Protein AF-A0A966JBI9-F1 (afdb_monomer_lite)

Foldseek 3Di:
DDDDDDDDDFDDPQPCPPCPPVNLVVCVVVVQWDQDPVGIGGNDPVSVVVVLVPDDPVCNLVSLLRQLVVLLPDPPRDLVSLLSSLLSCLVSPHPCNLVSLVVSVVVPPDQCLLVQQLVVQCVSNDPPDDPVSSVSNSPSCDPVNSLVPHDPVVVVVVVVVVVVVVVVVVVVVVVVPPPPPPPDPDDDDDDDDDDDDDDDDDDDDDDDDDDDDDDDDDD

Secondary structure (DSSP, 8-state):
-----PPP----STT-TT--HHHHHHHHHTTSEEEETTEEEES-HHHHHHHHHHS-HHHHHHHHHHHHHHHHHSTT--HHHHHHHHHHHHHTT-TTHHHHHHHHHHH---TTGGG-HHHHHHHHHGGG--HHHHHHHHHHS-HHHHHHHH-HHHHHHHHHHHHHHHHHHHHHHHHHTS---------PPP----------------PPP----------

Sequence (219 aa):
MAEGALPEPVLMASVLPHAGAAVLDELVSRGLVVHGPAGVEIAHDELADAALAIVPPDQRSEVIRAVGAALLARPGGTAVSLTLAGRLLAEVDDPRAADAFDRWLVMGNAPPRWRDPMRSAGEFLGAGATPRMLTRLARSVSVAKRVARGYPRARTFSAAFVALLLMLGLLLGRTALQPKAVPSPFRSVSCSSTAAVCPRLGRRTRSPCRSRPSAVRGG

Radius of gyration: 35.52 Å; chains: 1; bounding box: 94×56×90 Å

Structure (mmCIF, N/CA/C/O backbone):
data_AF-A0A966JBI9-F1
#
_entry.id   AF-A0A966JBI9-F1
#
loop_
_atom_site.group_PDB
_atom_site.id
_atom_site.type_symbol
_atom_site.label_atom_id
_atom_site.label_alt_id
_atom_site.label_comp_id
_atom_site.label_asym_id
_atom_site.label_entity_id
_atom_site.label_seq_id
_atom_site.pdbx_PDB_ins_code
_atom_site.Cartn_x
_atom_site.Cartn_y
_atom_site.Cartn_z
_atom_site.occupancy
_atom_site.B_iso_or_equiv
_atom_site.auth_seq_id
_atom_site.auth_comp_id
_atom_site.auth_asym_id
_atom_site.auth_atom_id
_atom_site.pdbx_PDB_model_num
ATOM 1 N N . MET A 1 1 ? -23.243 14.139 -15.162 1.00 36.78 1 MET A N 1
ATOM 2 C CA . MET A 1 1 ? -22.957 14.476 -13.754 1.00 36.78 1 MET A CA 1
ATOM 3 C C . MET A 1 1 ? -22.360 13.228 -13.141 1.00 36.78 1 MET A C 1
ATOM 5 O O . MET A 1 1 ? -23.021 12.203 -13.172 1.00 36.78 1 MET A O 1
ATOM 9 N N . ALA A 1 2 ? -21.078 13.262 -12.782 1.00 37.69 2 ALA A N 1
ATOM 10 C CA . ALA A 1 2 ? -20.375 12.107 -12.233 1.00 37.69 2 ALA A CA 1
ATOM 11 C C . ALA A 1 2 ? -20.436 12.201 -10.706 1.00 37.69 2 ALA A C 1
ATOM 13 O O . ALA A 1 2 ? -19.776 13.061 -10.125 1.00 37.69 2 ALA A O 1
ATOM 14 N N . GLU A 1 3 ? -21.263 11.365 -10.081 1.00 35.56 3 GLU A N 1
ATOM 15 C CA . GLU A 1 3 ? -21.206 11.116 -8.641 1.00 35.56 3 GLU A CA 1
ATOM 16 C C . GLU A 1 3 ? -19.864 10.450 -8.330 1.00 35.56 3 GLU A C 1
ATOM 18 O O . GLU A 1 3 ? -19.564 9.344 -8.783 1.00 35.56 3 GLU A O 1
ATOM 23 N N . GLY A 1 4 ? -19.009 11.182 -7.619 1.00 36.25 4 GLY A N 1
ATOM 24 C CA . GLY A 1 4 ? -17.756 10.662 -7.099 1.00 36.25 4 GLY A CA 1
ATOM 25 C C . GLY A 1 4 ? -18.051 9.681 -5.974 1.00 36.25 4 GLY A C 1
ATOM 26 O O . GLY A 1 4 ? -18.378 10.102 -4.870 1.00 36.25 4 GLY A O 1
ATOM 27 N N . ALA A 1 5 ? -17.924 8.387 -6.263 1.00 35.12 5 ALA A N 1
ATOM 28 C CA . ALA A 1 5 ? -17.923 7.338 -5.255 1.00 35.12 5 ALA A CA 1
ATOM 29 C C . ALA A 1 5 ? -16.760 7.578 -4.277 1.00 35.12 5 ALA A C 1
ATOM 31 O O . ALA A 1 5 ? -15.584 7.494 -4.648 1.00 35.12 5 ALA A O 1
ATOM 32 N N . LEU A 1 6 ? -17.100 7.927 -3.038 1.00 30.25 6 LEU A N 1
ATOM 33 C CA . LEU A 1 6 ? -16.162 7.966 -1.923 1.00 30.25 6 LEU A CA 1
ATOM 34 C C . LEU A 1 6 ? -15.758 6.519 -1.576 1.00 30.25 6 LEU A C 1
ATOM 36 O O . LEU A 1 6 ? -16.604 5.629 -1.644 1.00 30.25 6 LEU A O 1
ATOM 40 N N . PRO A 1 7 ? -14.483 6.242 -1.255 1.00 39.12 7 PRO A N 1
ATOM 41 C CA . PRO A 1 7 ? -14.058 4.896 -0.889 1.00 39.12 7 PRO A CA 1
ATOM 42 C C . PRO A 1 7 ? -14.623 4.506 0.486 1.00 39.12 7 PRO A C 1
ATOM 44 O O . PRO A 1 7 ? -14.329 5.169 1.477 1.00 39.12 7 PRO A O 1
ATOM 47 N N . GLU A 1 8 ? -15.400 3.422 0.523 1.00 38.34 8 GLU A N 1
ATOM 48 C CA . GLU A 1 8 ? -15.978 2.833 1.739 1.00 38.34 8 GLU A CA 1
ATOM 49 C C . GLU A 1 8 ? -14.887 2.393 2.740 1.00 38.34 8 GLU A C 1
ATOM 51 O O . GLU A 1 8 ? -13.908 1.736 2.345 1.00 38.34 8 GLU A O 1
ATOM 56 N N . PRO A 1 9 ? -15.019 2.723 4.037 1.00 41.41 9 PRO A N 1
ATOM 57 C CA . PRO A 1 9 ? -14.103 2.252 5.067 1.00 41.41 9 PRO A CA 1
ATOM 58 C C . PRO A 1 9 ? -14.424 0.806 5.472 1.00 41.41 9 PRO A C 1
ATOM 60 O O . PRO A 1 9 ? -15.282 0.515 6.297 1.00 41.41 9 PRO A O 1
ATOM 63 N N . VAL A 1 10 ? -13.661 -0.130 4.910 1.00 43.81 10 VAL A N 1
ATOM 64 C CA . VAL A 1 10 ? -13.719 -1.557 5.253 1.00 43.81 10 VAL A CA 1
ATOM 65 C C . VAL A 1 10 ? -12.976 -1.811 6.574 1.00 43.81 10 VAL A C 1
ATOM 67 O O . VAL A 1 10 ? -11.749 -1.940 6.593 1.00 43.81 10 VAL A O 1
ATOM 70 N N . LEU A 1 11 ? -13.707 -1.922 7.686 1.00 44.00 11 LEU A N 1
ATOM 71 C CA . LEU A 1 11 ? -13.185 -2.429 8.963 1.00 44.00 11 LEU A CA 1
ATOM 72 C C . LEU A 1 11 ? -13.421 -3.941 9.063 1.00 44.00 11 LEU A C 1
ATOM 74 O O . LEU A 1 11 ? -14.537 -4.395 9.285 1.00 44.00 11 LEU A O 1
ATOM 78 N N . MET A 1 12 ? -12.354 -4.725 8.869 1.00 47.28 12 MET A N 1
ATOM 79 C CA . MET A 1 12 ? -12.396 -6.190 8.894 1.00 47.28 12 MET A CA 1
ATOM 80 C C . MET A 1 12 ? -12.300 -6.743 10.322 1.00 47.28 12 MET A C 1
ATOM 82 O O . MET A 1 12 ? -11.344 -6.462 11.045 1.00 47.28 12 MET A O 1
ATOM 86 N N . ALA A 1 13 ? -13.233 -7.629 10.676 1.00 44.03 13 ALA A N 1
ATOM 87 C CA . ALA A 1 13 ? -13.352 -8.344 11.953 1.00 44.03 13 ALA A CA 1
ATOM 88 C C . ALA A 1 13 ? -12.204 -9.332 12.298 1.00 44.03 13 ALA A C 1
ATOM 90 O O . ALA A 1 13 ? -12.366 -10.211 13.141 1.00 44.03 13 ALA A O 1
ATOM 91 N N . SER A 1 14 ? -11.021 -9.215 11.689 1.00 42.19 14 SER A N 1
ATOM 92 C CA . SER A 1 14 ? -9.896 -10.136 11.915 1.00 42.19 14 SER A CA 1
ATOM 93 C C . SER A 1 14 ? -9.109 -9.877 13.209 1.00 42.19 14 SER A C 1
ATOM 95 O O . SER A 1 14 ? -8.089 -10.524 13.431 1.00 42.19 14 SER A O 1
ATOM 97 N N . VAL A 1 15 ? -9.543 -8.933 14.053 1.00 46.47 15 VAL A N 1
ATOM 98 C CA . VAL A 1 15 ? -8.834 -8.535 15.290 1.00 46.47 15 VAL A CA 1
ATOM 99 C C . VAL A 1 15 ? -9.545 -8.988 16.567 1.00 46.47 15 VAL A C 1
ATOM 101 O O . VAL A 1 15 ? -9.076 -8.728 17.668 1.00 46.47 15 VAL A O 1
ATOM 104 N N . LEU A 1 16 ? -10.638 -9.740 16.455 1.00 48.59 16 LEU A N 1
ATOM 105 C CA . LEU A 1 16 ? -11.266 -10.384 17.605 1.00 48.59 16 LEU A CA 1
ATOM 106 C C . LEU A 1 16 ? -10.962 -11.886 17.582 1.00 48.59 16 LEU A C 1
ATOM 108 O O . LEU A 1 16 ? -11.821 -12.665 17.182 1.00 48.59 16 LEU A O 1
ATOM 112 N N . PRO A 1 17 ? -9.789 -12.349 18.061 1.00 44.22 17 PRO A N 1
ATOM 113 C CA . PRO A 1 17 ? -9.546 -13.781 18.231 1.00 44.22 17 PRO A CA 1
ATOM 114 C C . PRO A 1 17 ? -10.493 -14.436 19.261 1.00 44.22 17 PRO A C 1
ATOM 116 O O . PRO A 1 17 ? -10.404 -15.637 19.478 1.00 44.22 17 PRO A O 1
ATOM 119 N N . HIS A 1 18 ? -11.373 -13.658 19.913 1.00 45.41 18 HIS A N 1
ATOM 120 C CA . HIS A 1 18 ? -12.266 -14.096 20.991 1.00 45.41 18 HIS A CA 1
ATOM 121 C C . HIS A 1 18 ? -13.744 -13.709 20.792 1.00 45.41 18 HIS A C 1
ATOM 123 O O . HIS A 1 18 ? -14.576 -14.107 21.607 1.00 45.41 18 HIS A O 1
ATOM 129 N N . ALA A 1 19 ? -14.112 -12.970 19.735 1.00 54.78 19 ALA A N 1
ATOM 130 C CA . ALA A 1 19 ? -15.531 -12.827 19.403 1.00 54.78 19 ALA A CA 1
ATOM 131 C C . ALA A 1 19 ? -15.961 -14.115 18.704 1.00 54.78 19 ALA A C 1
ATOM 133 O O . ALA A 1 19 ? -15.702 -14.310 17.518 1.00 54.78 19 ALA A O 1
ATOM 134 N N . GLY A 1 20 ? -16.563 -15.030 19.463 1.00 65.75 20 GLY A N 1
ATOM 135 C CA . GLY A 1 20 ? -17.192 -16.208 18.877 1.00 65.75 20 GLY A CA 1
ATOM 136 C C . GLY A 1 20 ? -18.218 -15.794 17.819 1.00 65.75 20 GLY A C 1
ATOM 137 O O . GLY A 1 20 ? -18.784 -14.705 17.903 1.00 65.75 20 GLY A O 1
ATOM 138 N N . ALA A 1 21 ? -18.479 -16.671 16.846 1.00 73.62 21 ALA A N 1
ATOM 139 C CA . ALA A 1 21 ? -19.436 -16.426 15.760 1.00 73.62 21 ALA A CA 1
ATOM 140 C C . ALA A 1 21 ? -20.785 -15.859 16.255 1.00 73.62 21 ALA A C 1
ATOM 142 O O . ALA A 1 21 ? -21.323 -14.947 15.642 1.00 73.62 21 ALA A O 1
ATOM 143 N N . ALA A 1 22 ? -21.247 -16.294 17.433 1.00 79.12 22 ALA A N 1
ATOM 144 C CA . ALA A 1 22 ? -22.461 -15.794 18.080 1.00 79.12 22 ALA A CA 1
ATOM 145 C C . ALA A 1 22 ? -22.453 -14.279 18.373 1.00 79.12 22 ALA A C 1
ATOM 147 O O . ALA A 1 22 ? -23.476 -13.621 18.222 1.00 79.12 22 ALA A O 1
ATOM 148 N N . VAL A 1 23 ? -21.308 -13.709 18.767 1.00 79.50 23 VAL A N 1
ATOM 149 C CA . VAL A 1 23 ? -21.177 -12.259 19.001 1.00 79.50 23 VAL A CA 1
ATOM 150 C C . VAL A 1 23 ? -21.271 -11.508 17.677 1.00 79.50 23 VAL A C 1
ATOM 152 O O . VAL A 1 23 ? -21.880 -10.447 17.606 1.00 79.50 23 VAL A O 1
ATOM 155 N N . LEU A 1 24 ? -20.688 -12.068 16.617 1.00 81.50 24 LEU A N 1
ATOM 156 C CA . LEU A 1 24 ? -20.735 -11.478 15.284 1.00 81.50 24 LEU A CA 1
ATOM 157 C C . LEU A 1 24 ? -22.170 -11.469 14.737 1.00 81.50 24 LEU A C 1
ATOM 159 O O . LEU A 1 24 ? -22.629 -10.430 14.271 1.00 81.50 24 LEU A O 1
ATOM 163 N N . ASP A 1 25 ? -22.887 -12.587 14.873 1.00 82.44 25 ASP A N 1
ATOM 164 C CA . ASP A 1 25 ? -24.295 -12.715 14.480 1.00 82.44 25 ASP A CA 1
ATOM 165 C C . ASP A 1 25 ? -25.183 -11.729 15.248 1.00 82.44 25 ASP A C 1
ATOM 167 O O . ASP A 1 25 ? -26.065 -11.091 14.671 1.00 82.44 25 ASP A O 1
ATOM 171 N N . GLU A 1 26 ? -24.921 -11.540 16.544 1.00 84.44 26 GLU A N 1
ATOM 172 C CA . GLU A 1 26 ? -25.641 -10.561 17.351 1.00 84.44 26 GLU A CA 1
ATOM 173 C C . GLU A 1 26 ? -25.379 -9.126 16.873 1.00 84.44 26 GLU A C 1
ATOM 175 O O . GLU A 1 26 ? -26.323 -8.353 16.701 1.00 84.44 26 GLU A O 1
ATOM 180 N N . LEU A 1 27 ? -24.126 -8.762 16.592 1.00 83.75 27 LEU A N 1
ATOM 181 C CA . LEU A 1 27 ? -23.801 -7.432 16.077 1.00 83.75 27 LEU A CA 1
ATOM 182 C C . LEU A 1 27 ? -24.421 -7.184 14.687 1.00 83.75 27 LEU A C 1
ATOM 184 O O . LEU A 1 27 ? -24.881 -6.070 14.423 1.00 83.75 27 LEU A O 1
ATOM 188 N N . VAL A 1 28 ? -24.484 -8.210 13.829 1.00 86.25 28 VAL A N 1
ATOM 189 C CA . VAL A 1 28 ? -25.176 -8.150 12.528 1.00 86.25 28 VAL A CA 1
ATOM 190 C C . VAL A 1 28 ? -26.682 -7.978 12.721 1.00 86.25 28 VAL A C 1
ATOM 192 O O . VAL A 1 28 ? -27.284 -7.104 12.102 1.00 86.25 28 VAL A O 1
ATOM 195 N N . SER A 1 29 ? -27.298 -8.738 13.633 1.00 88.50 29 SER A N 1
ATOM 196 C CA . SER A 1 29 ? -28.734 -8.620 13.937 1.00 88.50 29 SER A CA 1
ATOM 197 C C . SER A 1 29 ? -29.123 -7.235 14.470 1.00 88.50 29 SER A C 1
ATOM 199 O O . SER A 1 29 ? -30.247 -6.779 14.265 1.00 88.50 29 SER A O 1
ATOM 201 N N . ARG A 1 30 ? -28.176 -6.544 15.116 1.00 85.50 30 ARG A N 1
ATOM 202 C CA . ARG A 1 30 ? -28.325 -5.172 15.618 1.00 85.50 30 ARG A CA 1
ATOM 203 C C . ARG A 1 30 ? -27.991 -4.098 14.578 1.00 85.50 30 ARG A C 1
ATOM 205 O O . ARG A 1 30 ? -28.064 -2.918 14.905 1.00 85.50 30 ARG A O 1
ATOM 212 N N . GLY A 1 31 ? -27.610 -4.480 13.359 1.00 83.50 31 GLY A N 1
ATOM 213 C CA . GLY A 1 31 ? -27.251 -3.551 12.285 1.00 83.50 31 GLY A CA 1
ATOM 214 C C . GLY A 1 31 ? -25.952 -2.776 12.526 1.00 83.50 31 GLY A C 1
ATOM 215 O O . GLY A 1 31 ? -25.722 -1.765 11.875 1.00 83.50 31 GLY A O 1
ATOM 216 N N . LEU A 1 32 ? -25.102 -3.220 13.459 1.00 82.12 32 LEU A N 1
ATOM 217 C CA . LEU A 1 32 ? -23.821 -2.563 13.758 1.00 82.12 32 LEU A CA 1
ATOM 218 C C . LEU A 1 32 ? -22.719 -2.985 12.776 1.00 82.12 32 LEU A C 1
ATOM 220 O O . LEU A 1 32 ? -21.730 -2.279 12.582 1.00 82.12 32 LEU A O 1
ATOM 224 N N . VAL A 1 33 ? -22.899 -4.150 12.159 1.00 85.75 33 VAL A N 1
ATOM 225 C CA . VAL A 1 33 ? -22.008 -4.745 11.163 1.00 85.75 33 VAL A CA 1
ATOM 226 C C . VAL A 1 33 ? -22.869 -5.317 10.043 1.00 85.75 33 VAL A C 1
ATOM 228 O O . VAL A 1 33 ? -23.969 -5.811 10.283 1.00 85.75 33 VAL A O 1
ATOM 231 N N . VAL A 1 34 ? -22.367 -5.263 8.820 1.00 84.88 34 VAL A N 1
ATOM 232 C CA . VAL A 1 34 ? -23.004 -5.786 7.615 1.00 84.88 34 VAL A CA 1
ATOM 233 C C . VAL A 1 34 ? -22.098 -6.813 6.948 1.00 84.88 34 VAL A C 1
ATOM 235 O O . VAL A 1 34 ? -20.872 -6.774 7.075 1.00 84.88 34 VAL A O 1
ATOM 238 N N . HIS A 1 35 ? -22.705 -7.755 6.229 1.00 80.75 35 HIS A N 1
ATOM 239 C CA . HIS A 1 35 ? -21.963 -8.651 5.351 1.00 80.75 35 HIS A CA 1
ATOM 240 C C . HIS A 1 35 ? -21.676 -7.934 4.037 1.00 80.75 35 HIS A C 1
ATOM 242 O O . HIS A 1 35 ? -22.563 -7.777 3.199 1.00 80.75 35 HIS A O 1
ATOM 248 N N . GLY A 1 36 ? -20.433 -7.508 3.869 1.00 75.38 36 GLY A N 1
ATOM 249 C CA . GLY A 1 36 ? -19.943 -6.945 2.627 1.00 75.38 36 GLY A CA 1
ATOM 250 C C . GLY A 1 36 ? -19.157 -7.960 1.794 1.00 75.38 36 GLY A C 1
ATOM 251 O O . GLY A 1 36 ? -18.858 -9.078 2.234 1.00 75.38 36 GLY A O 1
ATOM 252 N N . PRO A 1 37 ? -18.773 -7.583 0.564 1.00 61.09 37 PRO A N 1
ATOM 253 C CA . PRO A 1 37 ? -17.960 -8.425 -0.312 1.00 61.09 37 PRO A CA 1
ATOM 254 C C . PRO A 1 37 ? -16.578 -8.719 0.288 1.00 61.09 37 PRO A C 1
ATOM 256 O O . PRO A 1 37 ? -15.868 -9.623 -0.173 1.00 61.09 37 PRO A O 1
ATOM 259 N N . ALA A 1 38 ? -16.154 -7.955 1.302 1.00 59.38 38 ALA A N 1
ATOM 260 C CA . ALA A 1 38 ? -14.921 -8.224 2.003 1.00 59.38 38 ALA A CA 1
ATOM 261 C C . ALA A 1 38 ? -15.063 -9.220 3.154 1.00 59.38 38 ALA A C 1
ATOM 263 O O . ALA A 1 38 ? -14.050 -9.838 3.479 1.00 59.38 38 ALA A O 1
ATOM 264 N N . GLY A 1 39 ? -16.258 -9.405 3.713 1.00 73.81 39 GLY A N 1
ATOM 265 C CA . GLY A 1 39 ? -16.525 -10.180 4.919 1.00 73.81 39 GLY A CA 1
ATOM 266 C C . GLY A 1 39 ? -17.515 -9.436 5.810 1.00 73.81 39 GLY A C 1
ATOM 267 O O . GLY A 1 39 ? -18.548 -8.985 5.335 1.00 73.81 39 GLY A O 1
ATOM 268 N N . VAL A 1 40 ? -17.213 -9.317 7.100 1.00 77.00 40 VAL A N 1
ATOM 269 C CA . VAL A 1 40 ? -18.022 -8.526 8.039 1.00 77.00 40 VAL A CA 1
ATOM 270 C C . VAL A 1 40 ? -17.411 -7.132 8.187 1.00 77.00 40 VAL A C 1
ATOM 272 O O . VAL A 1 40 ? -16.214 -7.025 8.461 1.00 77.00 40 VAL A O 1
ATOM 275 N N . GLU A 1 41 ? -18.227 -6.101 7.964 1.00 79.38 41 GLU A N 1
ATOM 276 C CA . GLU A 1 41 ? -17.846 -4.687 7.834 1.00 79.38 41 GLU A CA 1
ATOM 277 C C . GLU A 1 41 ? -18.705 -3.810 8.757 1.00 79.38 41 GLU A C 1
ATOM 279 O O . GLU A 1 41 ? -19.906 -4.035 8.864 1.00 79.38 41 GLU A O 1
ATOM 284 N N . ILE A 1 42 ? -18.125 -2.825 9.450 1.00 81.06 42 ILE A N 1
ATOM 285 C CA . ILE A 1 42 ? -18.891 -1.933 10.342 1.00 81.06 42 ILE A CA 1
ATOM 286 C C . ILE A 1 42 ? -19.828 -1.057 9.508 1.00 81.06 42 ILE A C 1
ATOM 288 O O . ILE A 1 42 ? -19.399 -0.440 8.541 1.00 81.06 42 ILE A O 1
ATOM 292 N N . ALA A 1 43 ? -21.105 -1.008 9.890 1.00 77.81 43 ALA A N 1
ATOM 293 C CA . ALA A 1 43 ? -22.154 -0.389 9.079 1.00 77.81 43 ALA A CA 1
ATOM 294 C C . ALA A 1 43 ? -22.048 1.145 8.977 1.00 77.81 43 ALA A C 1
ATOM 296 O O . ALA A 1 43 ? -22.595 1.735 8.047 1.00 77.81 43 ALA A O 1
ATOM 297 N N . HIS A 1 44 ? -21.376 1.784 9.941 1.00 78.88 44 HIS A N 1
ATOM 298 C CA . HIS A 1 44 ? -21.330 3.238 10.080 1.00 78.88 44 HIS A CA 1
ATOM 299 C C . HIS A 1 44 ? -19.939 3.737 10.483 1.00 78.88 44 HIS A C 1
ATOM 301 O O . HIS A 1 44 ? -19.313 3.191 11.398 1.00 78.88 44 HIS A O 1
ATOM 307 N N . ASP A 1 45 ? -19.500 4.827 9.856 1.00 75.69 45 ASP A N 1
ATOM 308 C CA . ASP A 1 45 ? -18.216 5.481 10.126 1.00 75.69 45 ASP A CA 1
ATOM 309 C C . ASP A 1 45 ? -18.124 5.963 11.583 1.00 75.69 45 ASP A C 1
ATOM 311 O O . ASP A 1 45 ? -17.083 5.817 12.222 1.00 75.69 45 ASP A O 1
ATOM 315 N N . GLU A 1 46 ? -19.228 6.438 12.176 1.00 76.69 46 GLU A N 1
ATOM 316 C CA . GLU A 1 46 ? -19.215 6.872 13.578 1.00 76.69 46 GLU A CA 1
ATOM 317 C C . GLU A 1 46 ? -19.000 5.701 14.550 1.00 76.69 46 GLU A C 1
ATOM 319 O O . GLU A 1 46 ? -18.383 5.868 15.604 1.00 76.69 46 GLU A O 1
ATOM 324 N N . LEU A 1 47 ? -19.483 4.501 14.206 1.00 76.88 47 LEU A N 1
ATOM 325 C CA . LEU A 1 47 ? -19.254 3.293 15.004 1.00 76.88 47 LEU A CA 1
ATOM 326 C C . LEU A 1 47 ? -17.812 2.809 14.873 1.00 76.88 47 LEU A C 1
ATOM 328 O O . LEU A 1 47 ? -17.234 2.341 15.855 1.00 76.88 47 LEU A O 1
ATOM 332 N N . ALA A 1 48 ? -17.228 2.939 13.683 1.00 75.62 48 ALA A N 1
ATOM 333 C CA . ALA A 1 48 ? -15.818 2.670 13.447 1.00 75.62 48 ALA A CA 1
ATOM 334 C C . ALA A 1 48 ? -14.926 3.586 14.301 1.00 75.62 48 ALA A C 1
ATOM 336 O O . ALA A 1 48 ? -14.040 3.102 15.014 1.00 75.62 48 ALA A O 1
ATOM 337 N N . ASP A 1 49 ? -15.211 4.887 14.299 1.00 74.00 49 ASP A N 1
ATOM 338 C CA . ASP A 1 49 ? -14.490 5.878 15.098 1.00 74.00 49 ASP A CA 1
ATOM 339 C C . ASP A 1 49 ? -14.674 5.645 16.603 1.00 74.00 49 ASP A C 1
ATOM 341 O O . ASP A 1 49 ? -13.703 5.674 17.365 1.00 74.00 49 ASP A O 1
ATOM 345 N N . ALA A 1 50 ? -15.899 5.344 17.046 1.00 79.00 50 ALA A N 1
ATOM 346 C CA . ALA A 1 50 ? -16.181 5.023 18.442 1.00 79.00 50 ALA A CA 1
ATOM 347 C C . ALA A 1 50 ? -15.460 3.742 18.896 1.00 79.00 50 ALA A C 1
ATOM 349 O O . ALA A 1 50 ? -14.873 3.716 19.979 1.00 79.00 50 ALA A O 1
ATOM 350 N N . ALA A 1 51 ? -15.448 2.696 18.064 1.00 80.38 51 ALA A N 1
ATOM 351 C CA . ALA A 1 51 ? -14.725 1.462 18.351 1.00 80.38 51 ALA A CA 1
ATOM 352 C C . ALA A 1 51 ? -13.222 1.728 18.510 1.00 80.38 51 ALA A C 1
ATOM 354 O O . ALA A 1 51 ? -12.617 1.263 19.476 1.00 80.38 51 ALA A O 1
ATOM 355 N N . LEU A 1 52 ? -12.629 2.533 17.622 1.00 77.50 52 LEU A N 1
ATOM 356 C CA . LEU A 1 52 ? -11.224 2.939 17.711 1.00 77.50 52 LEU A CA 1
ATOM 357 C C . LEU A 1 52 ? -10.930 3.804 18.945 1.00 77.50 52 LEU A C 1
ATOM 359 O O . LEU A 1 52 ? -9.863 3.666 19.551 1.00 77.50 52 LEU A O 1
ATOM 363 N N . ALA A 1 53 ? -11.862 4.671 19.347 1.00 79.00 53 ALA A N 1
ATOM 364 C CA . ALA A 1 53 ? -11.713 5.511 20.531 1.00 79.00 53 ALA A CA 1
ATOM 365 C C . ALA A 1 53 ? -11.618 4.685 21.823 1.00 79.00 53 ALA A C 1
ATOM 367 O O . ALA A 1 53 ? -10.856 5.054 22.719 1.00 79.00 53 ALA A O 1
ATOM 368 N N . ILE A 1 54 ? -12.329 3.554 21.890 1.00 86.25 54 ILE A N 1
ATOM 369 C CA . ILE A 1 54 ? -12.340 2.643 23.045 1.00 86.25 54 ILE A CA 1
ATOM 370 C C . ILE A 1 54 ? -11.036 1.835 23.154 1.00 86.25 54 ILE A C 1
ATOM 372 O O . ILE A 1 54 ? -10.657 1.442 24.257 1.00 86.25 54 ILE A O 1
ATOM 376 N N . VAL A 1 55 ? -10.316 1.605 22.047 1.00 82.81 55 VAL A N 1
ATOM 377 C CA . VAL A 1 55 ? -9.062 0.836 22.073 1.00 82.81 55 VAL A CA 1
ATOM 378 C C . VAL A 1 55 ? -7.991 1.592 22.878 1.00 82.81 55 VAL A C 1
ATOM 380 O O . VAL A 1 55 ? -7.634 2.720 22.498 1.00 82.81 55 VAL A O 1
ATOM 383 N N . PRO A 1 56 ? -7.425 0.979 23.941 1.00 86.44 56 PRO A N 1
ATOM 384 C CA . PRO A 1 56 ? -6.330 1.559 24.711 1.00 86.44 56 PRO A CA 1
ATOM 385 C C . PRO A 1 56 ? -5.137 1.930 23.816 1.00 86.44 56 PRO A C 1
ATOM 387 O O . PRO A 1 56 ? -4.821 1.189 22.880 1.00 86.44 56 PRO A O 1
ATOM 390 N N . PRO A 1 57 ? -4.458 3.066 24.057 1.00 81.19 57 PRO A N 1
ATOM 391 C CA . PRO A 1 57 ? -3.408 3.568 23.167 1.00 81.19 57 PRO A CA 1
ATOM 392 C C . PRO A 1 57 ? -2.238 2.587 22.989 1.00 81.19 57 PRO A C 1
ATOM 394 O O . PRO A 1 57 ? -1.647 2.526 21.913 1.00 81.19 57 PRO A O 1
ATOM 397 N N . ASP A 1 58 ? -1.945 1.786 24.010 1.00 83.88 58 ASP A N 1
ATOM 398 C CA . ASP A 1 58 ? -0.966 0.698 24.004 1.00 83.88 58 ASP A CA 1
ATOM 399 C C . ASP A 1 58 ? -1.360 -0.459 23.068 1.00 83.88 58 ASP A C 1
ATOM 401 O O . ASP A 1 58 ? -0.493 -1.047 22.421 1.00 83.88 58 ASP A O 1
ATOM 405 N N . GLN A 1 59 ? -2.658 -0.727 22.907 1.00 88.38 59 GLN A N 1
ATOM 406 C CA . GLN A 1 59 ? -3.181 -1.796 22.045 1.00 88.38 59 GLN A CA 1
ATOM 407 C C . GLN A 1 59 ? -3.440 -1.338 20.606 1.00 88.38 59 GLN A C 1
ATOM 409 O O . GLN A 1 59 ? -3.435 -2.157 19.685 1.00 88.38 59 GLN A O 1
ATOM 414 N N . ARG A 1 60 ? -3.604 -0.028 20.368 1.00 87.88 60 ARG A N 1
ATOM 415 C CA . ARG A 1 60 ? -3.859 0.521 19.021 1.00 87.88 60 ARG A CA 1
ATOM 416 C C . ARG A 1 60 ? -2.807 0.090 18.009 1.00 87.88 60 ARG A C 1
ATOM 418 O O . ARG A 1 60 ? -3.153 -0.288 16.896 1.00 87.88 60 ARG A O 1
ATOM 425 N N . SER A 1 61 ? -1.533 0.081 18.397 1.00 90.12 61 SER A N 1
ATOM 426 C CA . SER A 1 61 ? -0.447 -0.313 17.490 1.00 90.12 61 SER A CA 1
ATOM 427 C C . SER A 1 61 ? -0.526 -1.787 17.081 1.00 90.12 61 SER A C 1
ATOM 429 O O . SER A 1 61 ? -0.178 -2.144 15.956 1.00 90.12 61 SER A O 1
ATOM 431 N N . GLU A 1 62 ? -0.984 -2.661 17.978 1.00 90.19 62 GLU A N 1
ATOM 432 C CA . GLU A 1 62 ? -1.181 -4.078 17.677 1.00 90.19 62 GLU A CA 1
ATOM 433 C C . GLU A 1 62 ? -2.390 -4.288 16.765 1.00 90.19 62 GLU A C 1
ATOM 435 O O . GLU A 1 62 ? -2.277 -4.992 15.760 1.00 90.19 62 GLU A O 1
ATOM 440 N N . VAL A 1 63 ? -3.500 -3.599 17.045 1.00 87.25 63 VAL A N 1
ATOM 441 C CA . VAL A 1 63 ? -4.701 -3.608 16.199 1.00 87.25 63 VAL A CA 1
ATOM 442 C C . VAL A 1 63 ? -4.369 -3.123 14.788 1.00 87.25 63 VAL A C 1
ATOM 444 O O . VAL A 1 63 ? -4.629 -3.835 13.820 1.00 87.25 63 VAL A O 1
ATOM 447 N N . ILE A 1 64 ? -3.724 -1.960 14.654 1.00 89.62 64 ILE A N 1
ATOM 448 C CA . ILE A 1 64 ? -3.315 -1.388 13.362 1.00 89.62 64 ILE A CA 1
ATOM 449 C C . ILE A 1 64 ? -2.425 -2.371 12.590 1.00 89.62 64 ILE A C 1
ATOM 451 O O . ILE A 1 64 ? -2.639 -2.604 11.396 1.00 89.62 64 ILE A O 1
ATOM 455 N N . ARG A 1 65 ? -1.460 -3.007 13.270 1.00 93.25 65 ARG A N 1
ATOM 456 C CA . ARG A 1 65 ? -0.592 -4.025 12.663 1.00 93.25 65 ARG A CA 1
ATOM 457 C C . ARG A 1 65 ? -1.386 -5.238 12.184 1.00 93.25 65 ARG A C 1
ATOM 459 O O . ARG A 1 65 ? -1.155 -5.706 11.069 1.00 93.25 65 ARG A O 1
ATOM 466 N N . ALA A 1 66 ? -2.308 -5.743 13.001 1.00 88.88 66 ALA A N 1
ATOM 467 C CA . ALA A 1 66 ? -3.130 -6.903 12.678 1.00 88.88 66 ALA A CA 1
ATOM 468 C C . ALA A 1 66 ? -4.051 -6.628 11.479 1.00 88.88 66 ALA A C 1
ATOM 470 O O . ALA A 1 66 ? -4.059 -7.415 10.531 1.00 88.88 66 ALA A O 1
ATOM 471 N N . VAL A 1 67 ? -4.749 -5.484 11.465 1.00 87.31 67 VAL A N 1
ATOM 472 C CA . VAL A 1 67 ? -5.596 -5.061 10.334 1.00 87.31 67 VAL A CA 1
ATOM 473 C C . VAL A 1 67 ? -4.758 -4.894 9.070 1.00 87.31 67 VAL A C 1
ATOM 475 O O . VAL A 1 67 ? -5.082 -5.463 8.027 1.00 87.31 67 VAL A O 1
ATOM 478 N N . GLY A 1 68 ? -3.642 -4.165 9.154 1.00 90.75 68 GLY A N 1
ATOM 479 C CA . GLY A 1 68 ? -2.753 -3.952 8.014 1.00 90.75 68 GLY A CA 1
ATOM 480 C C . GLY A 1 68 ? -2.201 -5.263 7.444 1.00 90.75 68 GLY A C 1
ATOM 481 O O . GLY A 1 68 ? -2.166 -5.452 6.226 1.00 90.75 68 GLY A O 1
ATOM 482 N N . ALA A 1 69 ? -1.828 -6.209 8.310 1.00 92.12 69 ALA A N 1
ATOM 483 C CA . ALA A 1 69 ? -1.368 -7.532 7.903 1.00 92.12 69 ALA A CA 1
ATOM 484 C C . ALA A 1 69 ? -2.480 -8.364 7.244 1.00 92.12 69 ALA A C 1
ATOM 486 O O . ALA A 1 69 ? -2.224 -9.010 6.226 1.00 92.12 69 ALA A O 1
ATOM 487 N N . ALA A 1 70 ? -3.700 -8.330 7.784 1.00 87.56 70 ALA A N 1
ATOM 488 C CA . ALA A 1 70 ? -4.848 -9.042 7.227 1.00 87.56 70 ALA A CA 1
ATOM 489 C C . ALA A 1 70 ? -5.214 -8.519 5.828 1.00 87.56 70 ALA A C 1
ATOM 491 O O . ALA A 1 70 ? -5.374 -9.306 4.893 1.00 87.56 70 ALA A O 1
ATOM 492 N N . LEU A 1 71 ? -5.244 -7.194 5.648 1.00 88.12 71 LEU A N 1
ATOM 493 C CA . LEU A 1 71 ? -5.481 -6.569 4.344 1.00 88.12 71 LEU A CA 1
ATOM 494 C C . LEU A 1 71 ? -4.407 -6.950 3.316 1.00 88.12 71 LEU A C 1
ATOM 496 O O . LEU A 1 71 ? -4.722 -7.189 2.150 1.00 88.12 71 LEU A O 1
ATOM 500 N N . LEU A 1 72 ? -3.141 -7.043 3.737 1.00 92.88 72 LEU A N 1
ATOM 501 C CA . LEU A 1 72 ? -2.037 -7.439 2.860 1.00 92.88 72 LEU A CA 1
ATOM 502 C C . LEU A 1 72 ? -2.062 -8.934 2.491 1.00 92.88 72 LEU A C 1
ATOM 504 O O . LEU A 1 72 ? -1.615 -9.311 1.403 1.00 92.88 72 LEU A O 1
ATOM 508 N N . ALA A 1 73 ? -2.556 -9.791 3.387 1.00 90.94 73 ALA A N 1
ATOM 509 C CA . ALA A 1 73 ? -2.672 -11.231 3.163 1.00 90.94 73 ALA A CA 1
ATOM 510 C C . ALA A 1 73 ? -3.824 -11.603 2.214 1.00 90.94 73 ALA A C 1
ATOM 512 O O . ALA A 1 73 ? -3.832 -12.707 1.668 1.00 90.94 73 ALA A O 1
ATOM 513 N N . ARG A 1 74 ? -4.777 -10.691 1.985 1.00 84.94 74 ARG A N 1
ATOM 514 C CA . ARG A 1 74 ? -5.953 -10.943 1.153 1.00 84.94 74 ARG A CA 1
ATOM 515 C C . ARG A 1 74 ? -5.563 -11.248 -0.307 1.00 84.94 74 ARG A C 1
ATOM 517 O O . ARG A 1 74 ? -4.922 -10.415 -0.960 1.00 84.94 74 ARG A O 1
ATOM 524 N N . PRO A 1 75 ? -5.971 -12.405 -0.861 1.00 83.75 75 PRO A N 1
ATOM 525 C CA . PRO A 1 75 ? -5.763 -12.702 -2.273 1.00 83.75 75 PRO A CA 1
ATOM 526 C C . PRO A 1 75 ? -6.584 -11.739 -3.141 1.00 83.75 75 PRO A C 1
ATOM 528 O O . PRO A 1 75 ? -7.726 -11.419 -2.822 1.00 83.75 75 PRO A O 1
ATOM 531 N N . GLY A 1 76 ? -5.993 -11.257 -4.238 1.00 82.44 76 GLY A N 1
ATOM 532 C CA . GLY A 1 76 ? -6.674 -10.337 -5.158 1.00 82.44 76 GLY A CA 1
ATOM 533 C C . GLY A 1 76 ? -6.892 -8.921 -4.611 1.00 82.44 76 GLY A C 1
ATOM 534 O O . GLY A 1 76 ? -7.819 -8.245 -5.049 1.00 82.44 76 GLY A O 1
ATOM 535 N N . GLY A 1 77 ? -6.072 -8.469 -3.655 1.00 82.56 77 GLY A N 1
ATOM 536 C CA . GLY A 1 77 ? -6.150 -7.105 -3.122 1.00 82.56 77 GLY A CA 1
ATOM 537 C C . GLY A 1 77 ? -6.132 -6.037 -4.223 1.00 82.56 77 GLY A C 1
ATOM 538 O O . GLY A 1 77 ? -5.333 -6.108 -5.157 1.00 82.56 77 GLY A O 1
ATOM 539 N N . THR A 1 78 ? -7.010 -5.042 -4.104 1.00 88.69 78 THR A N 1
ATOM 540 C CA . THR A 1 78 ? -7.097 -3.906 -5.026 1.00 88.69 78 THR A CA 1
ATOM 541 C C . THR A 1 78 ? -6.011 -2.874 -4.714 1.00 88.69 78 THR A C 1
ATOM 543 O O . THR A 1 78 ? -5.374 -2.901 -3.658 1.00 88.69 78 THR A O 1
ATOM 546 N N . ALA A 1 79 ? -5.793 -1.909 -5.614 1.00 88.69 79 ALA A N 1
ATOM 547 C CA . ALA A 1 79 ? -4.885 -0.796 -5.332 1.00 88.69 79 ALA A CA 1
ATOM 548 C C . ALA A 1 79 ? -5.291 -0.035 -4.055 1.00 88.69 79 ALA A C 1
ATOM 550 O O . ALA A 1 79 ? -4.424 0.338 -3.270 1.00 88.69 79 ALA A O 1
ATOM 551 N N . VAL A 1 80 ? -6.598 0.126 -3.821 1.00 87.31 80 VAL A N 1
ATOM 552 C CA . VAL A 1 80 ? -7.146 0.785 -2.627 1.00 87.31 80 VAL A CA 1
ATOM 553 C C . VAL A 1 80 ? -6.820 -0.010 -1.364 1.00 87.31 80 VAL A C 1
ATOM 555 O O . VAL A 1 80 ? -6.278 0.557 -0.416 1.00 87.31 80 VAL A O 1
ATOM 558 N N . SER A 1 81 ? -7.063 -1.327 -1.357 1.00 88.12 81 SER A N 1
ATOM 559 C CA . SER A 1 81 ? -6.797 -2.152 -0.173 1.00 88.12 81 SER A CA 1
ATOM 560 C C . SER A 1 81 ? -5.305 -2.229 0.156 1.00 88.12 81 SER A C 1
ATOM 562 O O . SER A 1 81 ? -4.937 -2.230 1.327 1.00 88.12 81 SER A O 1
ATOM 564 N N . LEU A 1 82 ? -4.426 -2.244 -0.855 1.00 92.44 82 LEU A N 1
ATOM 565 C CA . LEU A 1 82 ? -2.979 -2.181 -0.632 1.00 92.44 82 LEU A CA 1
ATOM 566 C C . LEU A 1 82 ? -2.521 -0.829 -0.090 1.00 92.44 82 LEU A C 1
ATOM 568 O O . LEU A 1 82 ? -1.652 -0.796 0.778 1.00 92.44 82 LEU A O 1
ATOM 572 N N . THR A 1 83 ? -3.091 0.271 -0.585 1.00 91.69 83 THR A N 1
ATOM 573 C CA . THR A 1 83 ? -2.838 1.610 -0.043 1.00 91.69 83 THR A CA 1
ATOM 574 C C . THR A 1 83 ? -3.239 1.689 1.425 1.00 91.69 83 THR A C 1
ATOM 576 O O . THR A 1 83 ? -2.450 2.156 2.246 1.00 91.69 83 THR A O 1
ATOM 579 N N . LEU A 1 84 ? -4.418 1.173 1.777 1.00 90.25 84 LEU A N 1
ATOM 580 C CA . LEU A 1 84 ? -4.876 1.141 3.163 1.00 90.25 84 LEU A CA 1
ATOM 581 C C . LEU A 1 84 ? -3.964 0.267 4.040 1.00 90.25 84 LEU A C 1
ATOM 583 O O . LEU A 1 84 ? -3.479 0.734 5.068 1.00 90.25 84 LEU A O 1
ATOM 587 N N . ALA A 1 85 ? -3.647 -0.954 3.595 1.00 92.94 85 ALA A N 1
ATOM 588 C CA . ALA A 1 85 ? -2.743 -1.860 4.305 1.00 92.94 85 ALA A CA 1
ATOM 589 C C . ALA A 1 85 ? -1.369 -1.224 4.554 1.00 92.94 85 ALA A C 1
ATOM 591 O O . ALA A 1 85 ? -0.853 -1.245 5.669 1.00 92.94 85 ALA A O 1
ATOM 592 N N . GLY A 1 86 ? -0.773 -0.636 3.515 1.00 94.38 86 GLY A N 1
ATOM 593 C CA . GLY A 1 86 ? 0.546 -0.025 3.611 1.00 94.38 86 GLY A CA 1
ATOM 594 C C . GLY A 1 86 ? 0.575 1.220 4.490 1.00 94.38 86 GLY A C 1
ATOM 595 O O . GLY A 1 86 ? 1.573 1.426 5.172 1.00 94.38 86 GLY A O 1
ATOM 596 N N . ARG A 1 87 ? -0.502 2.017 4.523 1.00 93.62 87 ARG A N 1
ATOM 597 C CA . ARG A 1 87 ? -0.637 3.155 5.446 1.00 93.62 87 ARG A CA 1
ATOM 598 C C . ARG A 1 87 ? -0.658 2.704 6.900 1.00 93.62 87 ARG A C 1
ATOM 600 O O . ARG A 1 87 ? 0.179 3.164 7.668 1.00 93.62 87 ARG A O 1
ATOM 607 N N . LEU A 1 88 ? -1.547 1.768 7.234 1.00 93.19 88 LEU A N 1
ATOM 608 C CA . LEU A 1 88 ? -1.660 1.209 8.584 1.00 93.19 88 LEU A CA 1
ATOM 609 C C . LEU A 1 88 ? -0.318 0.629 9.047 1.00 93.19 88 LEU A C 1
ATOM 611 O O . LEU A 1 88 ? 0.188 0.966 10.111 1.00 93.19 88 LEU A O 1
ATOM 615 N N . LEU A 1 89 ? 0.323 -0.182 8.203 1.00 95.81 89 LEU A N 1
ATOM 616 C CA . LEU A 1 89 ? 1.618 -0.784 8.524 1.00 95.81 89 LEU A CA 1
ATOM 617 C C . LEU A 1 89 ? 2.745 0.254 8.635 1.00 95.81 89 LEU A C 1
ATOM 619 O O . LEU A 1 89 ? 3.631 0.096 9.471 1.00 95.81 89 LEU A O 1
ATOM 623 N N . ALA A 1 90 ? 2.729 1.316 7.826 1.00 95.50 90 ALA A N 1
ATOM 624 C CA . ALA A 1 90 ? 3.721 2.385 7.917 1.00 95.50 90 ALA A CA 1
ATOM 625 C C . ALA A 1 90 ? 3.575 3.201 9.209 1.00 95.50 90 ALA A C 1
ATOM 627 O O . ALA A 1 90 ? 4.589 3.631 9.756 1.00 95.50 90 ALA A O 1
ATOM 628 N N . GLU A 1 91 ? 2.348 3.402 9.694 1.00 93.25 91 GLU A N 1
ATOM 629 C CA . GLU A 1 91 ? 2.056 4.117 10.944 1.00 93.25 91 GLU A CA 1
ATOM 630 C C . GLU A 1 91 ? 2.711 3.458 12.155 1.00 93.25 91 GLU A C 1
ATOM 632 O O . GLU A 1 91 ? 3.316 4.135 12.982 1.00 93.25 91 GLU A O 1
ATOM 637 N N . VAL A 1 92 ? 2.689 2.127 12.197 1.00 94.94 92 VAL A N 1
ATOM 638 C CA . VAL A 1 92 ? 3.325 1.328 13.256 1.00 94.94 92 VAL A CA 1
ATOM 639 C C . VAL A 1 92 ? 4.741 0.878 12.900 1.00 94.94 92 VAL A C 1
ATOM 641 O O . VAL A 1 92 ? 5.272 -0.051 13.512 1.00 94.94 92 VAL A O 1
ATOM 644 N N . ASP A 1 93 ? 5.358 1.520 11.904 1.00 94.94 93 ASP A N 1
ATOM 645 C CA . ASP A 1 93 ? 6.732 1.264 11.477 1.00 94.94 93 ASP A CA 1
ATOM 646 C C . ASP A 1 93 ? 7.007 -0.223 11.111 1.00 94.94 93 ASP A C 1
ATOM 648 O O . ASP A 1 93 ? 8.140 -0.709 11.229 1.00 94.94 93 ASP A O 1
ATOM 652 N N . ASP A 1 94 ? 6.006 -0.949 10.606 1.00 96.19 94 ASP A N 1
ATOM 653 C CA . ASP A 1 94 ? 6.103 -2.366 10.240 1.00 96.19 94 ASP A CA 1
ATOM 654 C C . ASP A 1 94 ? 6.779 -2.558 8.861 1.00 96.19 94 ASP A C 1
ATOM 656 O O . ASP A 1 94 ? 6.436 -1.878 7.884 1.00 96.19 94 ASP A O 1
ATOM 660 N N . PRO A 1 95 ? 7.759 -3.477 8.726 1.00 95.06 95 PRO A N 1
ATOM 661 C CA . PRO A 1 95 ? 8.466 -3.706 7.464 1.00 95.06 95 PRO A CA 1
ATOM 662 C C . PRO A 1 95 ? 7.561 -4.178 6.315 1.00 95.06 95 PRO A C 1
ATOM 664 O O . PRO A 1 95 ? 7.879 -3.910 5.155 1.00 95.06 95 PRO A O 1
ATOM 667 N N . ARG A 1 96 ? 6.422 -4.819 6.606 1.00 96.31 96 ARG A N 1
ATOM 668 C CA . ARG A 1 96 ? 5.467 -5.305 5.596 1.00 96.31 96 ARG A CA 1
ATOM 669 C C . ARG A 1 96 ? 4.819 -4.172 4.794 1.00 96.31 96 ARG A C 1
ATOM 671 O O . ARG A 1 96 ? 4.302 -4.419 3.706 1.00 96.31 96 ARG A O 1
ATOM 678 N N . ALA A 1 97 ? 4.898 -2.922 5.262 1.00 96.12 97 ALA A N 1
ATOM 679 C CA . ALA A 1 97 ? 4.484 -1.753 4.483 1.00 96.12 97 ALA A CA 1
ATOM 680 C C . ALA A 1 97 ? 5.219 -1.666 3.129 1.00 96.12 97 ALA A C 1
ATOM 682 O O . ALA A 1 97 ? 4.633 -1.258 2.123 1.00 96.12 97 ALA A O 1
ATOM 683 N N . ALA A 1 98 ? 6.485 -2.101 3.081 1.00 94.62 98 ALA A N 1
ATOM 684 C CA . ALA A 1 98 ? 7.265 -2.158 1.848 1.00 94.62 98 ALA A CA 1
ATOM 685 C C . ALA A 1 98 ? 6.691 -3.162 0.838 1.00 94.62 98 ALA A C 1
ATOM 687 O O . ALA A 1 98 ? 6.664 -2.880 -0.360 1.00 94.62 98 ALA A O 1
ATOM 688 N N . ASP A 1 99 ? 6.189 -4.305 1.308 1.00 93.81 99 ASP A N 1
ATOM 689 C CA . ASP A 1 99 ? 5.592 -5.327 0.446 1.00 93.81 99 ASP A CA 1
ATOM 690 C C . ASP A 1 99 ? 4.264 -4.846 -0.147 1.00 93.81 99 ASP A C 1
ATOM 692 O O . ASP A 1 99 ? 4.012 -5.037 -1.340 1.00 93.81 99 ASP A O 1
ATOM 696 N N . ALA A 1 100 ? 3.435 -4.171 0.659 1.00 94.38 100 ALA A N 1
ATOM 697 C CA . ALA A 1 100 ? 2.204 -3.538 0.189 1.00 94.38 100 ALA A CA 1
ATOM 698 C C . ALA A 1 100 ? 2.497 -2.505 -0.911 1.00 94.38 100 ALA A C 1
ATOM 700 O O . ALA A 1 100 ? 1.872 -2.525 -1.974 1.00 94.38 100 ALA A O 1
ATOM 701 N N . PHE A 1 101 ? 3.502 -1.653 -0.687 1.00 93.62 101 PHE A N 1
ATOM 702 C CA . PHE A 1 101 ? 3.939 -0.655 -1.657 1.00 93.62 101 PHE A CA 1
ATOM 703 C C . PHE A 1 101 ? 4.481 -1.285 -2.946 1.00 93.62 101 PHE A C 1
ATOM 705 O O . PHE A 1 101 ? 4.127 -0.853 -4.043 1.00 93.62 101 PHE A O 1
ATOM 712 N N . ASP A 1 102 ? 5.295 -2.339 -2.842 1.00 89.94 102 ASP A N 1
ATOM 713 C CA . ASP A 1 102 ? 5.861 -3.029 -4.004 1.00 89.94 102 ASP A CA 1
ATOM 714 C C . ASP A 1 102 ? 4.770 -3.663 -4.878 1.00 89.94 102 ASP A C 1
ATOM 716 O O . ASP A 1 102 ? 4.803 -3.534 -6.103 1.00 89.94 102 ASP A O 1
ATOM 720 N N . ARG A 1 103 ? 3.768 -4.298 -4.256 1.00 90.38 103 ARG A N 1
ATOM 721 C CA . ARG A 1 103 ? 2.604 -4.862 -4.957 1.00 90.38 103 ARG A CA 1
ATOM 722 C C . ARG A 1 103 ? 1.744 -3.773 -5.601 1.00 90.38 103 ARG A C 1
ATOM 724 O O . ARG A 1 103 ? 1.317 -3.929 -6.744 1.00 90.38 103 ARG A O 1
ATOM 731 N N . TRP A 1 104 ? 1.537 -2.651 -4.912 1.00 91.56 104 TRP A N 1
ATOM 732 C CA . TRP A 1 104 ? 0.798 -1.507 -5.451 1.00 91.56 104 TRP A CA 1
ATOM 733 C C . TRP A 1 104 ? 1.490 -0.903 -6.678 1.00 91.56 104 TRP A C 1
ATOM 735 O O . TRP A 1 104 ? 0.840 -0.636 -7.690 1.00 91.56 104 TRP A O 1
ATOM 745 N N . LEU A 1 105 ? 2.820 -0.768 -6.635 1.00 88.06 105 LEU A N 1
ATOM 746 C CA . LEU A 1 105 ? 3.618 -0.306 -7.773 1.00 88.06 105 LEU A CA 1
ATOM 747 C C . LEU A 1 105 ? 3.491 -1.227 -8.993 1.00 88.06 105 LEU A C 1
ATOM 749 O O . LEU A 1 105 ? 3.539 -0.737 -10.118 1.00 88.06 105 LEU A O 1
ATOM 753 N N . VAL A 1 106 ? 3.348 -2.539 -8.783 1.00 85.31 106 VAL A N 1
ATOM 754 C CA . VAL A 1 106 ? 3.142 -3.511 -9.870 1.00 85.31 106 VAL A CA 1
ATOM 755 C C . VAL A 1 106 ? 1.740 -3.391 -10.472 1.00 85.31 106 VAL A C 1
ATOM 757 O O . VAL A 1 106 ? 1.607 -3.487 -11.688 1.00 85.31 106 VAL A O 1
ATOM 760 N N . MET A 1 107 ? 0.709 -3.145 -9.657 1.00 84.81 107 MET A N 1
ATOM 761 C CA . MET A 1 107 ? -0.665 -2.954 -10.148 1.00 84.81 107 MET A CA 1
ATOM 762 C C . MET A 1 107 ? -0.877 -1.632 -1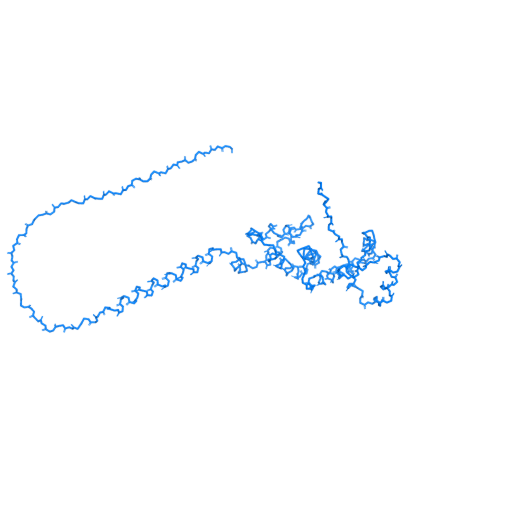0.885 1.00 84.81 107 MET A C 1
ATOM 764 O O . MET A 1 107 ? -1.718 -1.542 -11.780 1.00 84.81 107 MET A O 1
ATOM 768 N N . GLY A 1 108 ? -0.135 -0.588 -10.516 1.00 71.31 108 GLY A N 1
ATOM 769 C CA . GLY A 1 108 ? -0.149 0.677 -11.230 1.00 71.31 108 GLY A CA 1
ATOM 770 C C . GLY A 1 108 ? 0.469 0.522 -12.619 1.00 71.31 108 GLY A C 1
ATOM 771 O O . GLY A 1 108 ? 1.643 0.826 -12.791 1.00 71.31 108 GLY A O 1
ATOM 772 N N . ASN A 1 109 ? -0.330 0.137 -13.621 1.00 55.88 109 ASN A N 1
ATOM 773 C CA . ASN A 1 109 ? 0.029 0.015 -15.048 1.00 55.88 109 ASN A CA 1
ATOM 774 C C . ASN A 1 109 ? 0.569 1.315 -15.702 1.00 55.88 109 ASN A C 1
ATOM 776 O O . ASN A 1 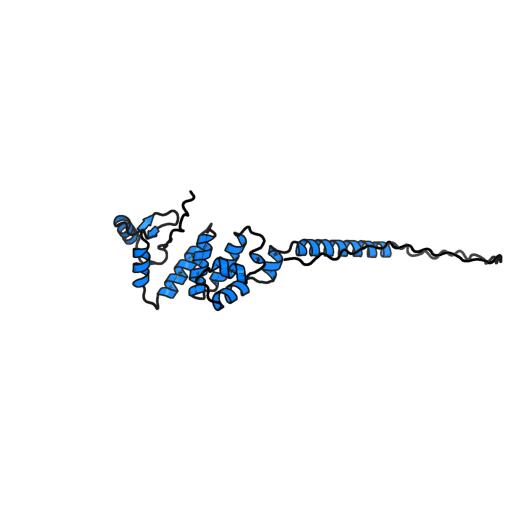109 ? 0.698 1.398 -16.922 1.00 55.88 109 ASN A O 1
ATOM 780 N N . ALA A 1 110 ? 0.880 2.353 -14.922 1.00 56.34 110 ALA A N 1
ATOM 781 C CA . ALA A 1 110 ? 1.344 3.643 -15.395 1.00 56.34 110 ALA A CA 1
ATOM 782 C C . ALA A 1 110 ? 2.891 3.700 -15.421 1.00 56.34 110 ALA A C 1
ATOM 784 O O . ALA A 1 110 ? 3.539 3.695 -14.367 1.00 56.34 110 ALA A O 1
ATOM 785 N N . PRO A 1 111 ? 3.512 3.848 -16.607 1.00 55.56 111 PRO A N 1
ATOM 786 C CA . PRO A 1 111 ? 4.965 3.843 -16.781 1.00 55.56 111 PRO A CA 1
ATOM 787 C C . PRO A 1 111 ? 5.797 4.989 -16.147 1.00 55.56 111 PRO A C 1
ATOM 789 O O . PRO A 1 111 ? 7.023 4.906 -16.274 1.00 55.56 111 PRO A O 1
ATOM 792 N N . PRO A 1 112 ? 5.264 6.014 -15.436 1.00 61.88 112 PRO A N 1
ATOM 793 C CA . PRO A 1 112 ? 6.123 6.919 -14.668 1.00 61.88 112 PRO A CA 1
ATOM 794 C C . PRO A 1 112 ? 6.242 6.615 -13.163 1.00 61.88 112 PRO A C 1
ATOM 796 O O . PRO A 1 112 ? 7.205 7.088 -12.562 1.00 61.88 112 PRO A O 1
ATOM 799 N N . ARG A 1 113 ? 5.356 5.828 -12.529 1.00 64.25 113 ARG A N 1
ATOM 800 C CA . ARG A 1 113 ? 5.322 5.732 -11.049 1.00 64.25 113 ARG A CA 1
ATOM 801 C C . ARG A 1 113 ? 6.606 5.154 -10.437 1.00 64.25 113 ARG A C 1
ATOM 803 O O . ARG A 1 113 ? 7.166 5.708 -9.497 1.00 64.25 113 ARG A O 1
ATOM 810 N N . TRP A 1 114 ? 7.177 4.108 -11.021 1.00 67.06 114 TRP A N 1
ATOM 811 C CA . TRP A 1 114 ? 8.413 3.503 -10.504 1.00 67.06 114 TRP A CA 1
ATOM 812 C C . TRP A 1 114 ? 9.680 4.361 -10.719 1.00 67.06 114 TRP A C 1
ATOM 814 O O . TRP A 1 114 ? 10.718 4.058 -10.125 1.00 67.06 114 TRP A O 1
ATOM 824 N N . ARG A 1 115 ? 9.632 5.409 -11.564 1.00 72.00 115 ARG A N 1
ATOM 825 C CA . ARG A 1 115 ? 10.802 6.264 -11.859 1.00 72.00 115 ARG A CA 1
ATOM 826 C C . ARG A 1 115 ? 11.146 7.201 -10.713 1.00 72.00 115 ARG A C 1
ATOM 828 O O . ARG A 1 115 ? 12.322 7.500 -10.524 1.00 72.00 115 ARG A O 1
ATOM 835 N N . ASP A 1 116 ? 10.139 7.614 -9.954 1.00 85.25 116 ASP A N 1
ATOM 836 C CA . ASP A 1 116 ? 10.297 8.452 -8.774 1.00 85.25 116 ASP A CA 1
ATOM 837 C C . ASP A 1 116 ? 9.650 7.765 -7.558 1.00 85.25 116 ASP A C 1
ATOM 839 O O . ASP A 1 116 ? 8.452 7.926 -7.304 1.00 85.25 116 ASP A O 1
ATOM 843 N N . PRO A 1 117 ? 10.430 6.961 -6.804 1.00 86.81 117 PRO A N 1
ATOM 844 C CA . PRO A 1 117 ? 9.937 6.275 -5.615 1.00 86.81 117 PRO A CA 1
ATOM 845 C C . PRO A 1 117 ? 9.426 7.227 -4.536 1.00 86.81 117 PRO A C 1
ATOM 847 O O . PRO A 1 117 ? 8.524 6.849 -3.797 1.00 86.81 117 PRO A O 1
ATOM 850 N N . MET A 1 118 ? 9.978 8.443 -4.444 1.00 91.19 118 MET A N 1
ATOM 851 C CA . MET A 1 118 ? 9.537 9.432 -3.460 1.00 91.19 118 MET A CA 1
ATOM 852 C C . MET A 1 118 ? 8.158 9.965 -3.818 1.00 91.19 118 MET A C 1
ATOM 854 O O . MET A 1 118 ? 7.262 9.951 -2.975 1.00 91.19 118 MET A O 1
ATOM 858 N N . ARG A 1 119 ? 7.956 10.362 -5.079 1.00 90.06 119 ARG A N 1
ATOM 859 C CA . ARG A 1 119 ? 6.637 10.785 -5.557 1.00 90.06 119 ARG A CA 1
ATOM 860 C C . ARG A 1 119 ? 5.599 9.676 -5.403 1.00 90.06 119 ARG A C 1
ATOM 862 O O . ARG A 1 119 ? 4.515 9.931 -4.894 1.00 90.06 119 ARG A O 1
ATOM 869 N N . SER A 1 120 ? 5.940 8.444 -5.779 1.00 90.81 120 SER A N 1
ATOM 870 C CA . SER A 1 120 ? 5.027 7.305 -5.636 1.00 90.81 120 SER A CA 1
ATOM 871 C C . SER A 1 120 ? 4.726 6.947 -4.188 1.00 90.81 120 SER A C 1
ATOM 873 O O . SER A 1 120 ? 3.590 6.600 -3.887 1.00 90.81 120 SER A O 1
ATOM 875 N N . ALA A 1 121 ? 5.702 7.051 -3.282 1.00 93.12 121 ALA A N 1
ATOM 876 C CA . ALA A 1 121 ? 5.451 6.892 -1.853 1.00 93.12 121 ALA A CA 1
ATOM 877 C C . ALA A 1 121 ? 4.504 7.989 -1.338 1.00 93.12 121 ALA A C 1
ATOM 879 O O . ALA A 1 121 ? 3.631 7.699 -0.527 1.00 93.12 121 ALA A O 1
ATOM 880 N N . GLY A 1 122 ? 4.628 9.217 -1.854 1.00 93.69 122 GLY A N 1
ATOM 881 C CA . GLY A 1 122 ? 3.705 10.322 -1.584 1.00 93.69 122 GLY A CA 1
ATOM 882 C C . GLY A 1 122 ? 2.286 10.050 -2.073 1.00 93.69 122 GLY A C 1
ATOM 883 O O . GLY A 1 122 ? 1.340 10.226 -1.317 1.00 93.69 122 GLY A O 1
ATOM 884 N N . GLU A 1 123 ? 2.126 9.557 -3.301 1.00 92.00 123 GLU A N 1
ATOM 885 C CA . GLU A 1 123 ? 0.816 9.161 -3.842 1.00 92.00 123 GLU A CA 1
ATOM 886 C C . GLU A 1 123 ? 0.209 7.985 -3.058 1.00 92.00 123 GLU A C 1
ATOM 888 O O . GLU A 1 123 ? -0.987 7.974 -2.782 1.00 92.00 123 GLU A O 1
ATOM 893 N N . PHE A 1 124 ? 1.037 7.016 -2.663 1.00 93.00 124 PHE A N 1
ATOM 894 C CA . PHE A 1 124 ? 0.612 5.836 -1.917 1.00 93.00 124 PHE A CA 1
ATOM 895 C C . PHE A 1 124 ? 0.194 6.165 -0.479 1.00 93.00 124 PHE A C 1
ATOM 897 O O . PHE A 1 124 ? -0.834 5.686 -0.016 1.00 93.00 124 PHE A O 1
ATOM 904 N N . LEU A 1 125 ? 0.961 6.990 0.237 1.00 93.44 125 LEU A N 1
ATOM 905 C CA . LEU A 1 125 ? 0.661 7.359 1.624 1.00 93.44 125 LEU A CA 1
ATOM 906 C C . LEU A 1 125 ? -0.287 8.566 1.727 1.00 93.44 125 LEU A C 1
ATOM 908 O O . LEU A 1 125 ? -0.968 8.713 2.738 1.00 93.44 125 LEU A O 1
ATOM 912 N N . GLY A 1 126 ? -0.413 9.395 0.690 1.00 92.38 126 GLY A N 1
ATOM 913 C CA . GLY A 1 126 ? -1.261 10.594 0.621 1.00 92.38 126 GLY A CA 1
ATOM 914 C C . GLY A 1 126 ? -0.991 11.638 1.715 1.00 92.38 126 GLY A C 1
ATOM 915 O O . GLY A 1 126 ? 0.139 11.799 2.163 1.00 92.38 126 GLY A O 1
ATOM 916 N N . ALA A 1 127 ? -2.030 12.372 2.134 1.00 88.69 127 ALA A N 1
ATOM 917 C CA . ALA A 1 127 ? -1.893 13.572 2.975 1.00 88.69 127 ALA A CA 1
ATOM 918 C C . ALA A 1 127 ? -1.303 13.333 4.382 1.00 88.69 127 ALA A C 1
ATOM 920 O O . ALA A 1 127 ? -0.708 14.244 4.947 1.00 88.69 127 ALA A O 1
ATOM 921 N N . GLY A 1 128 ? -1.421 12.120 4.933 1.00 85.56 128 GLY A N 1
ATOM 922 C CA . GLY A 1 128 ? -0.874 11.761 6.252 1.00 85.56 128 GLY A CA 1
ATOM 923 C C . GLY A 1 128 ? 0.604 11.350 6.246 1.00 85.56 128 GLY A C 1
ATOM 924 O O . GLY A 1 128 ? 1.125 10.901 7.263 1.00 85.56 128 GLY A O 1
ATOM 925 N N . ALA A 1 129 ? 1.293 11.439 5.106 1.00 92.06 129 ALA A N 1
ATOM 926 C CA . ALA A 1 129 ? 2.650 10.929 4.975 1.00 92.06 129 ALA A CA 1
ATOM 927 C C . ALA A 1 129 ? 3.682 11.825 5.676 1.00 92.06 129 ALA A C 1
ATOM 929 O O . ALA A 1 129 ? 3.900 12.974 5.290 1.00 92.06 129 ALA A O 1
ATOM 930 N N . THR A 1 130 ? 4.407 11.276 6.651 1.00 95.38 130 THR A N 1
ATOM 931 C CA . THR A 1 130 ? 5.564 11.971 7.235 1.00 95.38 130 THR A CA 1
ATOM 932 C C . THR A 1 130 ? 6.810 11.826 6.342 1.00 95.38 130 THR A C 1
ATOM 934 O O . THR A 1 130 ? 6.977 10.798 5.673 1.00 95.38 130 THR A O 1
ATOM 937 N N . PRO A 1 131 ? 7.762 12.785 6.352 1.00 95.50 131 PRO A N 1
ATOM 938 C CA . PRO A 1 131 ? 9.009 12.675 5.582 1.00 95.50 131 PRO A CA 1
ATOM 939 C C . PRO A 1 131 ? 9.807 11.394 5.872 1.00 95.50 131 PRO A C 1
ATOM 941 O O . PRO A 1 131 ? 10.443 10.821 4.980 1.00 95.50 131 PRO A O 1
ATOM 944 N N . ARG A 1 132 ? 9.744 10.913 7.121 1.00 95.00 132 ARG A N 1
ATOM 945 C CA . ARG A 1 132 ? 10.381 9.667 7.559 1.00 95.00 132 ARG A CA 1
ATOM 946 C C . ARG A 1 132 ? 9.735 8.446 6.905 1.00 95.00 132 ARG A C 1
ATOM 948 O O . ARG A 1 132 ? 10.462 7.613 6.364 1.00 95.00 132 ARG A O 1
ATOM 955 N N . MET A 1 133 ? 8.402 8.368 6.895 1.00 94.75 133 MET A N 1
ATOM 956 C CA . MET A 1 133 ? 7.663 7.293 6.222 1.00 94.75 133 MET A CA 1
ATOM 957 C C . MET A 1 133 ? 7.959 7.268 4.724 1.00 94.75 133 MET A C 1
ATOM 959 O O . MET A 1 133 ? 8.312 6.217 4.191 1.00 94.75 133 MET A O 1
ATOM 963 N N . LEU A 1 134 ? 7.902 8.432 4.065 1.00 95.12 134 LEU A N 1
ATOM 964 C CA . LEU A 1 134 ? 8.202 8.570 2.636 1.00 95.12 134 LEU A CA 1
ATOM 965 C C . LEU A 1 134 ? 9.599 8.046 2.306 1.00 95.12 134 LEU A C 1
ATOM 967 O O . LEU A 1 134 ? 9.761 7.207 1.422 1.00 95.12 134 LEU A O 1
ATOM 971 N N . THR A 1 135 ? 10.604 8.491 3.062 1.00 94.31 135 THR A N 1
ATOM 972 C CA . THR A 1 135 ? 11.997 8.082 2.855 1.00 94.31 135 THR A CA 1
ATOM 973 C C . THR A 1 135 ? 12.178 6.582 3.079 1.00 94.31 135 THR A C 1
ATOM 975 O O . THR A 1 135 ? 12.875 5.921 2.308 1.00 94.31 135 THR A O 1
ATOM 978 N N . ARG A 1 136 ? 11.548 6.024 4.120 1.00 94.38 136 ARG A N 1
ATOM 979 C CA . ARG A 1 136 ? 11.618 4.594 4.437 1.00 94.38 136 ARG A CA 1
ATOM 980 C C . ARG A 1 136 ? 10.995 3.748 3.325 1.00 94.38 136 ARG A C 1
ATOM 982 O O . ARG A 1 136 ? 11.646 2.820 2.843 1.00 94.38 136 ARG A O 1
ATOM 989 N N . LEU A 1 137 ? 9.793 4.103 2.867 1.00 92.50 137 LEU A N 1
ATOM 990 C CA . LEU A 1 137 ? 9.123 3.422 1.757 1.00 92.50 137 LEU A CA 1
ATOM 991 C C . LEU A 1 137 ? 9.933 3.536 0.461 1.00 92.50 137 LEU A C 1
ATOM 993 O O . LEU A 1 137 ? 10.205 2.529 -0.188 1.00 92.50 137 LEU A O 1
ATOM 997 N N . ALA A 1 138 ? 10.385 4.738 0.103 1.00 90.62 138 ALA A N 1
ATOM 998 C CA . ALA A 1 138 ? 11.147 4.971 -1.120 1.00 90.62 138 ALA A CA 1
ATOM 999 C C . ALA A 1 138 ? 12.470 4.184 -1.148 1.00 90.62 138 ALA A C 1
ATOM 1001 O O . ALA A 1 138 ? 12.856 3.658 -2.195 1.00 90.62 138 ALA A O 1
ATOM 1002 N N . ARG A 1 139 ? 13.152 4.054 0.001 1.00 91.38 139 ARG A N 1
ATOM 1003 C CA . ARG A 1 139 ? 14.382 3.252 0.137 1.00 91.38 139 ARG A CA 1
ATOM 1004 C C . ARG A 1 139 ? 14.143 1.749 0.021 1.00 91.38 139 ARG A C 1
ATOM 1006 O O . ARG A 1 139 ? 15.053 1.044 -0.406 1.00 91.38 139 ARG A O 1
ATOM 1013 N N . SER A 1 140 ? 12.948 1.262 0.356 1.00 89.62 140 SER A N 1
ATOM 1014 C CA . SER A 1 140 ? 12.618 -0.167 0.248 1.00 89.62 140 SER A CA 1
ATOM 1015 C C . SER A 1 140 ? 12.611 -0.676 -1.202 1.00 89.62 140 SER A C 1
ATOM 1017 O O . SER A 1 140 ? 12.849 -1.858 -1.461 1.00 89.62 140 SER A O 1
ATOM 1019 N N . VAL A 1 141 ? 12.426 0.223 -2.176 1.00 83.06 141 VAL A N 1
ATOM 1020 C CA . VAL A 1 141 ? 12.480 -0.120 -3.599 1.00 83.06 141 VAL A CA 1
ATOM 1021 C C . VAL A 1 141 ? 13.939 -0.206 -4.052 1.00 83.06 141 VAL A C 1
ATOM 1023 O O . VAL A 1 141 ? 14.585 0.789 -4.417 1.00 83.06 141 VAL A O 1
ATOM 1026 N N . SER A 1 142 ? 14.470 -1.430 -4.052 1.00 75.81 142 SER A N 1
ATOM 1027 C CA . SER A 1 142 ? 15.854 -1.682 -4.451 1.00 75.81 142 SER A CA 1
ATOM 1028 C C . SER A 1 142 ? 16.143 -1.158 -5.862 1.00 75.81 142 SER A C 1
ATOM 1030 O O . SER A 1 142 ? 15.301 -1.192 -6.767 1.00 75.81 142 SER A O 1
ATOM 1032 N N . VAL A 1 143 ? 17.364 -0.658 -6.067 1.00 70.50 143 VAL A N 1
ATOM 1033 C CA . VAL A 1 143 ? 17.827 -0.200 -7.388 1.00 70.50 143 VAL A CA 1
ATOM 1034 C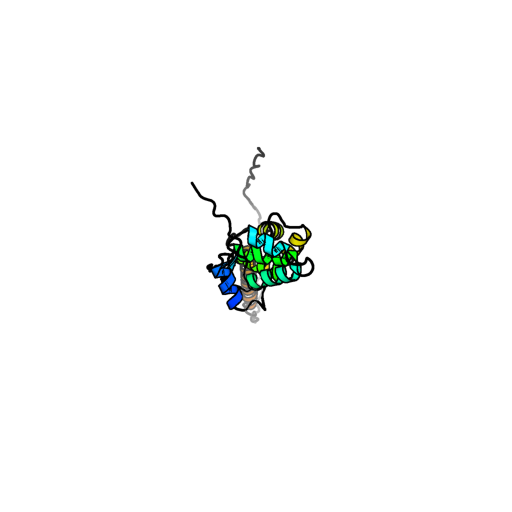 C . VAL A 1 143 ? 17.720 -1.338 -8.409 1.00 70.50 143 VAL A C 1
ATOM 1036 O O . VAL A 1 143 ? 17.296 -1.109 -9.536 1.00 70.50 143 VAL A O 1
ATOM 1039 N N . ALA A 1 144 ? 17.994 -2.578 -7.992 1.00 65.81 144 ALA A N 1
ATOM 1040 C CA . ALA A 1 144 ? 17.840 -3.765 -8.826 1.00 65.81 144 ALA A CA 1
ATOM 1041 C C . ALA A 1 144 ? 16.390 -3.969 -9.305 1.00 65.81 144 ALA A C 1
ATOM 1043 O O . ALA A 1 144 ? 16.174 -4.153 -10.501 1.00 65.81 144 ALA A O 1
ATOM 1044 N N . LYS A 1 145 ? 15.385 -3.851 -8.418 1.00 70.94 145 LYS A N 1
ATOM 1045 C CA . LYS A 1 145 ? 13.963 -3.919 -8.810 1.00 70.94 145 LYS A CA 1
ATOM 1046 C C . LYS A 1 145 ? 13.579 -2.774 -9.756 1.00 70.94 145 LYS A C 1
ATOM 1048 O O . LYS A 1 145 ? 12.841 -3.003 -10.713 1.00 70.94 145 LYS A O 1
ATOM 1053 N N . ARG A 1 146 ? 14.120 -1.564 -9.544 1.00 71.00 146 ARG A N 1
ATOM 1054 C CA . ARG A 1 146 ? 13.922 -0.415 -10.453 1.00 71.00 146 ARG A CA 1
ATOM 1055 C C . ARG A 1 146 ? 14.493 -0.667 -11.848 1.00 71.00 146 ARG A C 1
ATOM 1057 O O . ARG A 1 146 ? 13.840 -0.356 -12.841 1.00 71.00 146 ARG A O 1
ATOM 1064 N N . VAL A 1 147 ? 15.688 -1.251 -11.930 1.00 66.69 147 VAL A N 1
ATOM 1065 C CA . VAL A 1 147 ? 16.333 -1.594 -13.206 1.00 66.69 147 VAL A CA 1
ATOM 1066 C C . VAL A 1 147 ? 15.578 -2.719 -13.914 1.00 66.69 147 VAL A C 1
ATOM 1068 O O . VAL A 1 147 ? 15.301 -2.596 -15.107 1.00 66.69 147 VAL A O 1
ATOM 1071 N N . ALA A 1 148 ? 15.178 -3.758 -13.177 1.00 67.75 148 ALA A N 1
ATOM 1072 C CA . ALA A 1 148 ? 14.469 -4.916 -13.715 1.00 67.75 148 ALA A CA 1
ATOM 1073 C C . ALA A 1 148 ? 13.074 -4.576 -14.273 1.00 67.75 148 ALA A C 1
ATOM 1075 O O . ALA A 1 148 ? 12.696 -5.104 -15.315 1.00 67.75 148 ALA A O 1
ATOM 1076 N N . ARG A 1 149 ? 12.310 -3.687 -13.616 1.00 67.94 149 ARG A N 1
ATOM 1077 C CA . ARG A 1 149 ? 10.935 -3.344 -14.042 1.00 67.94 149 ARG A CA 1
ATOM 1078 C C . ARG A 1 149 ? 10.849 -2.270 -15.123 1.00 67.94 149 ARG A C 1
ATOM 1080 O O . ARG A 1 149 ? 9.823 -2.169 -15.786 1.00 67.94 149 ARG A O 1
ATOM 1087 N N . GLY A 1 150 ? 11.873 -1.432 -15.266 1.00 57.72 150 GLY A N 1
ATOM 1088 C CA . GLY A 1 150 ? 11.651 -0.098 -15.815 1.00 57.72 150 GLY A CA 1
ATOM 1089 C C . GLY A 1 150 ? 12.516 0.341 -16.982 1.00 57.72 150 GLY A C 1
ATOM 1090 O O . GLY A 1 150 ? 12.169 1.314 -17.645 1.00 57.72 150 GLY A O 1
ATOM 1091 N N . TYR A 1 151 ? 13.634 -0.309 -17.287 1.00 52.28 151 TYR A N 1
ATOM 1092 C CA . TYR A 1 151 ? 14.520 0.260 -18.297 1.00 52.28 151 TYR A CA 1
ATOM 1093 C C . TYR A 1 151 ? 14.274 -0.325 -19.699 1.00 52.28 151 TYR A C 1
ATOM 1095 O O . TYR A 1 151 ? 14.820 -1.383 -20.015 1.00 52.28 151 TYR A O 1
ATOM 1103 N N . PRO A 1 152 ? 13.599 0.397 -20.628 1.00 52.78 152 PRO A N 1
ATOM 1104 C CA . PRO A 1 152 ? 13.751 0.107 -22.052 1.00 52.78 152 PRO A CA 1
ATOM 1105 C C . PRO A 1 152 ? 15.224 0.230 -22.453 1.00 52.78 152 PRO A C 1
ATOM 1107 O O . PRO A 1 152 ? 15.670 -0.506 -23.326 1.00 52.78 152 PRO A O 1
ATOM 1110 N N . ARG A 1 153 ? 16.021 1.054 -21.739 1.00 51.84 153 ARG A N 1
ATOM 1111 C CA . ARG A 1 153 ? 17.472 1.049 -21.938 1.00 51.84 153 ARG A CA 1
ATOM 1112 C C . ARG A 1 153 ? 18.165 -0.222 -21.478 1.00 51.84 153 ARG A C 1
ATOM 1114 O O . ARG A 1 153 ? 19.205 -0.505 -22.021 1.00 51.84 153 ARG A O 1
ATOM 1121 N N . ALA A 1 154 ? 17.640 -1.004 -20.540 1.00 54.41 154 ALA A N 1
ATOM 1122 C CA . ALA A 1 154 ? 18.251 -2.272 -20.143 1.00 54.41 154 ALA A CA 1
ATOM 1123 C C . ALA A 1 154 ? 18.032 -3.316 -21.239 1.00 54.41 154 ALA A C 1
ATOM 1125 O O . ALA A 1 154 ? 18.945 -4.076 -21.527 1.00 54.41 154 ALA A O 1
ATOM 1126 N N . ARG A 1 155 ? 16.887 -3.267 -21.939 1.00 59.50 155 ARG A N 1
ATOM 1127 C CA . ARG A 1 155 ? 16.705 -3.982 -23.211 1.00 59.50 155 ARG A CA 1
ATOM 1128 C C . ARG A 1 155 ? 17.619 -3.454 -24.313 1.00 59.50 155 ARG A C 1
ATOM 1130 O O . ARG A 1 155 ? 18.192 -4.261 -25.027 1.00 59.50 155 ARG A O 1
ATOM 1137 N N . THR A 1 156 ? 17.804 -2.139 -24.464 1.00 65.50 156 THR A N 1
ATOM 1138 C CA . THR A 1 156 ? 18.752 -1.638 -25.479 1.00 65.50 156 THR A CA 1
ATOM 1139 C C . THR A 1 156 ? 20.208 -1.873 -25.093 1.00 65.50 156 THR A C 1
ATOM 1141 O O . THR A 1 156 ? 21.022 -2.046 -25.979 1.00 65.50 156 THR A O 1
ATOM 1144 N N . PHE A 1 157 ? 20.557 -1.892 -23.807 1.00 69.94 157 PHE A N 1
ATOM 1145 C CA . PHE A 1 157 ? 21.894 -2.200 -23.302 1.00 69.94 157 PHE A CA 1
ATOM 1146 C C . PHE A 1 157 ? 22.159 -3.691 -23.415 1.00 69.94 157 PHE A C 1
ATOM 1148 O O . PHE A 1 157 ? 23.240 -4.045 -23.856 1.00 69.94 157 PHE A O 1
ATOM 1155 N N . SER A 1 158 ? 21.194 -4.562 -23.104 1.00 71.31 158 SER A N 1
ATOM 1156 C CA . SER A 1 158 ? 21.347 -5.996 -23.346 1.00 71.31 158 SER A CA 1
ATOM 1157 C C . SER A 1 158 ? 21.425 -6.283 -24.842 1.00 71.31 158 SER A C 1
ATOM 1159 O O . SER A 1 158 ? 22.323 -6.998 -25.259 1.00 71.31 158 SER A O 1
ATOM 1161 N N . ALA A 1 159 ? 20.584 -5.658 -25.671 1.00 78.75 159 ALA A N 1
ATOM 1162 C CA . ALA A 1 159 ? 20.657 -5.792 -27.124 1.00 78.75 159 ALA A CA 1
ATOM 1163 C C . ALA A 1 159 ? 21.968 -5.230 -27.690 1.00 78.75 159 ALA A C 1
ATOM 1165 O O . ALA A 1 159 ? 22.586 -5.879 -28.524 1.00 78.75 159 ALA A O 1
ATOM 1166 N N . ALA A 1 160 ? 22.433 -4.069 -27.220 1.00 84.50 160 ALA A N 1
ATOM 1167 C CA . ALA A 1 160 ? 23.705 -3.486 -27.638 1.00 84.50 160 ALA A CA 1
ATOM 1168 C C . ALA A 1 160 ? 24.897 -4.319 -27.159 1.00 84.50 160 ALA A C 1
ATOM 1170 O O . ALA A 1 160 ? 25.852 -4.482 -27.903 1.00 84.50 160 ALA A O 1
ATOM 1171 N N . PHE A 1 161 ? 24.839 -4.878 -25.951 1.00 86.50 161 PHE A N 1
ATOM 1172 C CA . PHE A 1 161 ? 25.876 -5.749 -25.408 1.00 86.50 161 PHE A CA 1
ATOM 1173 C C . PHE A 1 161 ? 25.926 -7.087 -26.150 1.00 86.50 161 PHE A C 1
ATOM 1175 O O . PHE A 1 161 ? 26.999 -7.514 -26.558 1.00 86.50 161 PHE A O 1
ATOM 1182 N N . VAL A 1 162 ? 24.774 -7.707 -26.417 1.00 90.44 162 VAL A N 1
ATOM 1183 C CA . VAL A 1 162 ? 24.667 -8.913 -27.253 1.00 90.44 162 VAL A CA 1
ATOM 1184 C C . VAL A 1 162 ? 25.144 -8.624 -28.678 1.00 90.44 162 VAL A C 1
ATOM 1186 O O .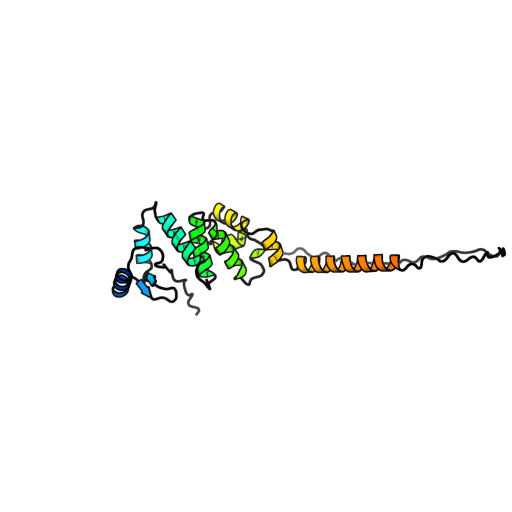 VAL A 1 162 ? 25.914 -9.405 -29.228 1.00 90.44 162 VAL A O 1
ATOM 1189 N N . ALA A 1 163 ? 24.764 -7.485 -29.262 1.00 92.81 163 ALA A N 1
ATOM 1190 C CA . ALA A 1 163 ? 25.243 -7.062 -30.576 1.00 92.81 163 ALA A CA 1
ATOM 1191 C C . ALA A 1 163 ? 26.761 -6.826 -30.586 1.00 92.81 163 ALA A C 1
ATOM 1193 O O . ALA A 1 163 ? 27.429 -7.212 -31.542 1.00 92.81 163 ALA A O 1
ATOM 1194 N N . LEU A 1 164 ? 27.317 -6.240 -29.522 1.00 95.19 164 LEU A N 1
ATOM 1195 C CA . LEU A 1 164 ? 28.753 -6.017 -29.365 1.00 95.19 164 LEU A CA 1
ATOM 1196 C C . LEU A 1 164 ? 29.514 -7.341 -29.216 1.00 95.19 164 LEU A C 1
ATOM 1198 O O . LEU A 1 164 ? 30.542 -7.519 -29.863 1.00 95.19 164 LEU A O 1
ATOM 1202 N N . LEU A 1 165 ? 28.989 -8.291 -28.437 1.00 94.69 165 LEU A N 1
ATOM 1203 C CA . LEU A 1 165 ? 29.551 -9.639 -28.313 1.00 94.69 165 LEU A CA 1
ATOM 1204 C C . LEU A 1 165 ? 29.503 -10.406 -29.640 1.00 94.69 165 LEU A C 1
ATOM 1206 O O . LEU A 1 165 ? 30.485 -11.048 -30.002 1.00 94.69 165 LEU A O 1
ATOM 1210 N N . LEU A 1 166 ? 28.405 -10.301 -30.394 1.00 95.44 166 LEU A N 1
ATOM 1211 C CA . LEU A 1 166 ? 28.291 -10.887 -31.733 1.00 95.44 166 LEU A CA 1
ATOM 1212 C C . LEU A 1 166 ? 29.296 -10.266 -32.713 1.00 95.44 166 LEU A C 1
ATOM 1214 O O . LEU A 1 166 ? 29.990 -10.995 -33.419 1.00 95.44 166 LEU A O 1
ATOM 1218 N N . MET A 1 167 ? 29.423 -8.934 -32.726 1.00 95.44 167 MET A N 1
ATOM 1219 C CA . MET A 1 167 ? 30.440 -8.215 -33.507 1.00 95.44 167 MET A CA 1
ATOM 1220 C C . MET A 1 167 ? 31.856 -8.684 -33.154 1.00 95.44 167 MET A C 1
ATOM 1222 O O . MET A 1 167 ? 32.651 -8.966 -34.049 1.00 95.44 167 MET A O 1
ATOM 1226 N N . LEU A 1 168 ? 32.165 -8.807 -31.859 1.00 95.75 168 LEU A N 1
ATOM 1227 C CA . LEU A 1 168 ? 33.473 -9.248 -31.380 1.00 95.75 168 LEU A CA 1
ATOM 1228 C C . LEU A 1 168 ? 33.758 -10.706 -31.770 1.00 95.75 168 LEU A C 1
ATOM 1230 O O . LEU A 1 168 ? 34.850 -11.006 -32.248 1.00 95.75 168 LEU A O 1
ATOM 1234 N N . GLY A 1 169 ? 32.770 -11.596 -31.639 1.00 94.94 169 GLY A N 1
ATOM 1235 C CA . GLY A 1 169 ? 32.870 -12.988 -32.081 1.00 94.94 169 GLY A CA 1
ATOM 1236 C C . GLY A 1 169 ? 33.117 -13.112 -33.587 1.00 94.94 169 GLY A C 1
ATOM 1237 O O . GLY A 1 169 ? 33.973 -13.888 -34.006 1.00 94.94 169 GLY A O 1
ATOM 1238 N N . LEU A 1 170 ? 32.443 -12.295 -34.405 1.00 94.25 170 LEU A N 1
ATOM 1239 C CA . LEU A 1 170 ? 32.668 -12.238 -35.856 1.00 94.25 170 LEU A CA 1
ATOM 1240 C C . LEU A 1 170 ? 34.069 -11.716 -36.217 1.00 94.25 170 LEU A C 1
ATOM 1242 O O . LEU A 1 170 ? 34.697 -12.232 -37.144 1.00 94.25 170 LEU A O 1
ATOM 1246 N N . LEU A 1 171 ? 34.574 -10.717 -35.488 1.00 92.19 171 LEU A N 1
ATOM 1247 C CA . LEU A 1 171 ? 35.933 -10.188 -35.654 1.00 92.19 171 LEU A CA 1
ATOM 1248 C C . LEU A 1 171 ? 36.996 -11.242 -35.320 1.00 92.19 171 LEU A C 1
ATOM 1250 O O . LEU A 1 171 ? 37.905 -11.470 -36.119 1.00 92.19 171 LEU A O 1
ATOM 1254 N N . LEU A 1 172 ? 36.846 -11.929 -34.185 1.00 90.75 172 LEU A N 1
ATOM 1255 C CA . LEU A 1 172 ? 37.758 -12.993 -33.760 1.00 90.75 172 LEU A CA 1
ATOM 1256 C C . LEU A 1 172 ? 37.712 -14.198 -34.713 1.00 90.75 172 LEU A C 1
ATOM 1258 O O . LEU A 1 172 ? 38.760 -14.708 -35.115 1.00 90.75 172 LEU A O 1
ATOM 1262 N N . GLY A 1 173 ? 36.519 -14.600 -35.162 1.00 88.38 173 GLY A N 1
ATOM 1263 C CA . GLY A 1 173 ? 36.349 -15.656 -36.164 1.00 88.38 173 GLY A CA 1
ATOM 1264 C C . GLY A 1 173 ? 37.040 -15.335 -37.493 1.00 88.38 173 GLY A C 1
ATOM 1265 O O . GLY A 1 173 ? 37.678 -16.204 -38.085 1.00 88.38 173 GLY A O 1
ATOM 1266 N N . ARG A 1 174 ? 37.009 -14.067 -37.932 1.00 85.44 174 ARG A N 1
ATOM 1267 C CA . ARG A 1 174 ? 37.748 -13.621 -39.125 1.00 85.44 174 ARG A CA 1
ATOM 1268 C C . ARG A 1 174 ? 39.262 -13.734 -38.972 1.00 85.44 174 ARG A C 1
ATOM 1270 O O . ARG A 1 174 ? 39.934 -14.070 -39.941 1.00 85.44 174 ARG A O 1
ATOM 1277 N N . THR A 1 175 ? 39.801 -13.463 -37.784 1.00 81.38 175 THR A N 1
ATOM 1278 C CA . THR A 1 175 ? 41.245 -13.602 -37.537 1.00 81.38 175 THR A CA 1
ATOM 1279 C C . THR A 1 175 ? 41.695 -15.060 -37.439 1.00 81.38 175 THR A C 1
ATOM 1281 O O . THR A 1 175 ? 42.796 -15.377 -37.876 1.00 81.38 175 THR A O 1
ATOM 1284 N N . ALA A 1 176 ? 40.836 -15.959 -36.948 1.00 74.69 176 ALA A N 1
ATOM 1285 C CA . ALA A 1 176 ? 41.135 -17.389 -36.852 1.00 74.69 176 ALA A CA 1
ATOM 1286 C C . ALA A 1 176 ? 41.126 -18.110 -38.214 1.00 74.69 176 ALA A C 1
ATOM 1288 O O . ALA A 1 176 ? 41.789 -19.130 -38.376 1.00 74.69 176 ALA A O 1
ATOM 1289 N N . LEU A 1 177 ? 40.407 -17.568 -39.202 1.00 69.00 177 LEU A N 1
ATOM 1290 C CA . LEU A 1 177 ? 40.359 -18.085 -40.573 1.00 69.00 177 LEU A CA 1
ATOM 1291 C C . LEU A 1 177 ? 41.492 -17.575 -41.467 1.00 69.00 177 LEU A C 1
ATOM 1293 O O . LEU A 1 177 ? 41.469 -17.860 -42.661 1.00 69.00 177 LEU A O 1
ATOM 1297 N N . GLN A 1 178 ? 42.480 -16.845 -40.935 1.00 64.94 178 GLN A N 1
ATOM 1298 C CA . GLN A 1 178 ? 43.701 -16.596 -41.696 1.00 64.94 178 GLN A CA 1
ATOM 1299 C C . GLN A 1 178 ? 44.361 -17.954 -41.959 1.00 64.94 178 GLN A C 1
ATOM 1301 O O . GLN A 1 178 ? 44.828 -18.588 -41.005 1.00 64.94 178 GLN A O 1
ATOM 1306 N N . PRO A 1 179 ? 44.360 -18.445 -43.214 1.00 64.94 179 PRO A N 1
ATOM 1307 C CA . PRO A 1 179 ? 44.983 -19.713 -43.528 1.00 64.94 179 PRO A CA 1
ATOM 1308 C C . PRO A 1 179 ? 46.439 -19.571 -43.119 1.00 64.94 179 PRO A C 1
ATOM 1310 O O . PRO A 1 179 ? 47.135 -18.669 -43.586 1.00 64.94 179 PRO A O 1
ATOM 1313 N N . LYS A 1 180 ? 46.872 -20.417 -42.181 1.00 64.31 180 LYS A N 1
ATOM 1314 C CA . LYS A 1 180 ? 48.266 -20.506 -41.760 1.00 64.31 180 LYS A CA 1
ATOM 1315 C C . LYS A 1 180 ? 49.070 -20.648 -43.044 1.00 64.31 180 LYS A C 1
ATOM 1317 O O . LYS A 1 180 ? 48.951 -21.677 -43.706 1.00 64.31 180 LYS A O 1
ATOM 1322 N N . ALA A 1 181 ? 49.754 -19.571 -43.439 1.00 63.84 181 ALA A N 1
ATOM 1323 C CA . ALA A 1 181 ? 50.429 -19.492 -44.720 1.00 63.84 181 ALA A CA 1
ATOM 1324 C C . ALA A 1 181 ? 51.362 -20.694 -44.797 1.00 63.84 181 ALA A C 1
ATOM 1326 O O . ALA A 1 181 ? 52.332 -20.784 -44.043 1.00 63.84 181 ALA A O 1
ATOM 1327 N N . VAL A 1 182 ? 50.998 -21.665 -45.634 1.00 70.38 182 VAL A N 1
ATOM 1328 C CA . VAL A 1 182 ? 51.862 -22.800 -45.914 1.00 70.38 182 VAL A CA 1
ATOM 1329 C C . VAL A 1 182 ? 53.089 -22.175 -46.567 1.00 70.38 182 VAL A C 1
ATOM 1331 O O . VAL A 1 182 ? 52.925 -21.495 -47.583 1.00 70.38 182 VAL A O 1
ATOM 1334 N N . PRO A 1 183 ? 54.288 -22.296 -45.972 1.00 62.00 183 PRO A N 1
ATOM 1335 C CA . PRO A 1 183 ? 55.478 -21.690 -46.541 1.00 62.00 183 PRO A CA 1
ATOM 1336 C C . PRO A 1 183 ? 55.686 -22.296 -47.928 1.00 62.00 183 PRO A C 1
ATOM 1338 O O . PRO A 1 183 ? 56.008 -23.475 -48.060 1.00 62.00 183 PRO A O 1
ATOM 1341 N N . SER A 1 184 ? 55.436 -21.507 -48.973 1.00 61.34 184 SER A N 1
ATOM 1342 C CA . SER A 1 184 ? 55.688 -21.940 -50.341 1.00 61.34 184 SER A CA 1
ATOM 1343 C C . SER A 1 184 ? 57.205 -22.005 -50.546 1.00 61.34 184 SER A C 1
ATOM 1345 O O . SER A 1 184 ? 57.867 -20.981 -50.362 1.00 61.34 184 SER A O 1
ATOM 1347 N N . PRO A 1 185 ? 57.784 -23.143 -50.965 1.00 64.44 185 PRO A N 1
ATOM 1348 C CA . PRO A 1 185 ? 59.229 -23.271 -51.167 1.00 64.44 185 PRO A CA 1
ATOM 1349 C C . PRO A 1 185 ? 59.747 -22.600 -52.455 1.00 64.44 185 PRO A C 1
ATOM 1351 O O . PRO A 1 185 ? 60.895 -22.809 -52.842 1.00 64.44 185 PRO A O 1
ATOM 1354 N N . PHE A 1 186 ? 58.947 -21.780 -53.141 1.00 56.06 186 PHE A N 1
ATOM 1355 C CA . PHE A 1 186 ? 59.373 -21.149 -54.387 1.00 56.06 186 PHE A CA 1
ATOM 1356 C C . PHE A 1 186 ? 60.199 -19.881 -54.138 1.00 56.06 186 PHE A C 1
ATOM 1358 O O . PHE A 1 186 ? 59.680 -18.780 -53.976 1.00 56.06 186 PHE A O 1
ATOM 1365 N N . ARG A 1 187 ? 61.525 -20.064 -54.165 1.00 54.06 187 ARG A N 1
ATOM 1366 C CA . ARG A 1 187 ? 62.512 -19.025 -54.489 1.00 54.06 187 ARG A CA 1
ATOM 1367 C C . ARG A 1 187 ? 62.167 -18.419 -55.854 1.00 54.06 187 ARG A C 1
ATOM 1369 O O . ARG A 1 187 ? 62.444 -19.029 -56.883 1.00 54.06 187 ARG A O 1
ATOM 1376 N N . SER A 1 188 ? 61.610 -17.214 -55.874 1.00 55.47 188 SER A N 1
ATOM 1377 C CA . SER A 1 188 ? 61.595 -16.382 -57.076 1.00 55.47 188 SER A CA 1
ATOM 1378 C C . SER A 1 188 ? 62.917 -15.622 -57.184 1.00 55.47 188 SER A C 1
ATOM 1380 O O . SER A 1 188 ? 63.272 -14.840 -56.302 1.00 55.47 188 SER A O 1
ATOM 1382 N N . VAL A 1 189 ? 63.639 -15.886 -58.270 1.00 52.94 189 VAL A N 1
ATOM 1383 C CA . VAL A 1 189 ? 64.814 -15.142 -58.729 1.00 52.94 189 VAL A CA 1
ATOM 1384 C C . VAL A 1 189 ? 64.410 -13.704 -59.059 1.00 52.94 189 VAL A C 1
ATOM 1386 O O . VAL A 1 189 ? 63.423 -13.470 -59.755 1.00 52.94 189 VAL A O 1
ATOM 1389 N N . SER A 1 190 ? 65.186 -12.750 -58.544 1.00 44.56 190 SER A N 1
ATOM 1390 C CA . SER A 1 190 ? 65.089 -11.325 -58.853 1.00 44.56 190 SER A CA 1
ATOM 1391 C C . SER A 1 190 ? 65.303 -11.063 -60.344 1.00 44.56 190 SER A C 1
ATOM 1393 O O . SER A 1 190 ? 66.392 -11.305 -60.858 1.00 44.56 190 SER A O 1
ATOM 1395 N N . CYS A 1 191 ? 64.317 -10.463 -61.008 1.00 41.50 191 CYS A N 1
ATOM 1396 C CA . CYS A 1 191 ? 64.556 -9.671 -62.209 1.00 41.50 191 CYS A CA 1
ATOM 1397 C C . CYS A 1 191 ? 64.252 -8.211 -61.889 1.00 41.50 191 CYS A C 1
ATOM 1399 O O . CYS A 1 191 ? 63.103 -7.788 -61.774 1.00 41.50 191 CYS A O 1
ATOM 1401 N N . SER A 1 192 ? 65.335 -7.462 -61.718 1.00 49.44 192 SER A N 1
ATOM 1402 C CA . SER A 1 192 ? 65.380 -6.010 -61.707 1.00 49.44 192 SER A CA 1
ATOM 1403 C C . SER A 1 192 ? 64.828 -5.482 -63.032 1.00 49.44 192 SER A C 1
ATOM 1405 O O . SER A 1 192 ? 65.394 -5.760 -64.086 1.00 49.44 192 SER A O 1
ATOM 1407 N N . SER A 1 193 ? 63.751 -4.704 -62.996 1.00 51.62 193 SER A N 1
ATOM 1408 C CA . SER A 1 193 ? 63.392 -3.841 -64.119 1.00 51.62 193 SER A CA 1
ATOM 1409 C C . SER A 1 193 ? 62.993 -2.472 -63.594 1.00 51.62 193 SER A C 1
ATOM 1411 O O . SER A 1 193 ? 61.953 -2.262 -62.976 1.00 51.62 193 SER A O 1
ATOM 1413 N N . THR A 1 194 ? 63.940 -1.569 -63.784 1.00 52.25 194 THR A N 1
ATOM 1414 C CA . THR A 1 194 ? 63.904 -0.127 -63.613 1.00 52.25 194 THR A CA 1
ATOM 1415 C C . THR A 1 194 ? 63.039 0.490 -64.712 1.00 52.25 194 THR A C 1
ATOM 1417 O O . THR A 1 194 ? 63.386 0.336 -65.876 1.00 52.25 194 THR A O 1
ATOM 1420 N N . ALA A 1 195 ? 61.993 1.250 -64.372 1.00 46.03 195 ALA A N 1
ATOM 1421 C CA . ALA A 1 195 ? 61.571 2.418 -65.159 1.00 46.03 195 ALA A CA 1
ATOM 1422 C C . ALA A 1 195 ? 60.483 3.254 -64.455 1.00 46.03 195 ALA A C 1
ATOM 1424 O O . ALA A 1 195 ? 59.460 2.723 -64.042 1.00 46.03 195 ALA A O 1
ATOM 1425 N N . ALA A 1 196 ? 60.736 4.571 -64.431 1.00 47.62 196 ALA A N 1
ATOM 1426 C CA . ALA A 1 196 ? 59.804 5.712 -64.422 1.00 47.62 196 ALA A CA 1
ATOM 1427 C C . ALA A 1 196 ? 58.798 5.819 -63.248 1.00 47.62 196 ALA A C 1
ATOM 1429 O O . ALA A 1 196 ? 57.839 5.069 -63.157 1.00 47.62 196 ALA A O 1
ATOM 1430 N N . VAL A 1 197 ? 58.971 6.679 -62.235 1.00 44.22 197 VAL A N 1
ATOM 1431 C CA . VAL A 1 197 ? 59.052 8.163 -62.211 1.00 44.22 197 VAL A CA 1
ATOM 1432 C C . VAL A 1 197 ? 57.750 8.878 -62.638 1.00 44.22 197 VAL A C 1
ATOM 1434 O O . VAL A 1 197 ? 57.494 9.062 -63.821 1.00 44.22 197 VAL A O 1
ATOM 1437 N N . CYS A 1 198 ? 57.062 9.399 -61.601 1.00 44.53 198 CYS A N 1
ATOM 1438 C CA . CYS A 1 198 ? 56.227 10.623 -61.507 1.00 44.53 198 CYS A CA 1
ATOM 1439 C C . CYS A 1 198 ? 54.760 10.636 -62.019 1.00 44.53 198 CYS A C 1
ATOM 1441 O O . CYS A 1 198 ? 54.422 9.921 -62.950 1.00 44.53 198 CYS A O 1
ATOM 1443 N N . PRO A 1 199 ? 53.898 11.571 -61.538 1.00 56.78 199 PRO A N 1
ATOM 1444 C CA . PRO A 1 199 ? 53.735 12.059 -60.158 1.00 56.78 199 PRO A CA 1
ATOM 1445 C C . PRO A 1 199 ? 52.255 12.279 -59.708 1.00 56.78 199 PRO A C 1
ATOM 1447 O O . PRO A 1 199 ? 51.357 12.576 -60.484 1.00 56.78 199 PRO A O 1
ATOM 1450 N N . ARG A 1 200 ? 52.047 12.202 -58.385 1.00 47.41 200 ARG A N 1
ATOM 1451 C CA . ARG A 1 200 ? 51.332 13.148 -57.489 1.00 47.41 200 ARG A CA 1
ATOM 1452 C C . ARG A 1 200 ? 50.30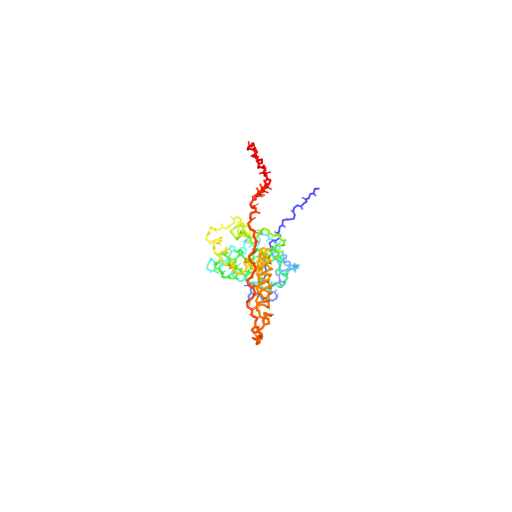9 14.134 -58.110 1.00 47.41 200 ARG A C 1
ATOM 1454 O O . ARG A 1 200 ? 50.738 15.086 -58.743 1.00 47.41 200 ARG A O 1
ATOM 1461 N N . LEU A 1 201 ? 49.024 14.053 -57.718 1.00 45.62 201 LEU A N 1
ATOM 1462 C CA . LEU A 1 201 ? 48.196 15.192 -57.238 1.00 45.62 201 LEU A CA 1
ATOM 1463 C C . LEU A 1 201 ? 46.736 14.791 -56.939 1.00 45.62 201 LEU A C 1
ATOM 1465 O O . LEU A 1 201 ? 46.092 14.116 -57.731 1.00 45.62 201 LEU A O 1
ATOM 1469 N N . GLY A 1 202 ? 46.187 15.314 -55.833 1.00 47.50 202 GLY A N 1
ATOM 1470 C CA . GLY A 1 202 ? 44.779 15.734 -55.828 1.00 47.50 202 GLY A CA 1
ATOM 1471 C C . GLY A 1 202 ? 43.803 15.084 -54.843 1.00 47.50 202 GLY A C 1
ATOM 1472 O O . GLY A 1 202 ? 42.752 14.611 -55.256 1.00 47.50 202 GLY A O 1
ATOM 1473 N N . ARG A 1 203 ? 44.066 15.155 -53.529 1.00 53.00 203 ARG A N 1
ATOM 1474 C CA . ARG A 1 203 ? 43.010 15.061 -52.498 1.00 53.00 203 ARG A CA 1
ATOM 1475 C C . ARG A 1 203 ? 41.931 16.126 -52.746 1.00 53.00 203 ARG A C 1
ATOM 1477 O O . ARG A 1 203 ? 42.246 17.314 -52.745 1.00 53.00 203 ARG A O 1
ATOM 1484 N N . ARG A 1 204 ? 40.655 15.734 -52.807 1.00 53.00 204 ARG A N 1
ATOM 1485 C CA . ARG A 1 204 ? 39.524 16.615 -52.468 1.00 53.00 204 ARG A CA 1
ATOM 1486 C C . ARG A 1 204 ? 38.559 15.900 -51.532 1.00 53.00 204 ARG A C 1
ATOM 1488 O O . ARG A 1 204 ? 37.666 15.175 -51.945 1.00 53.00 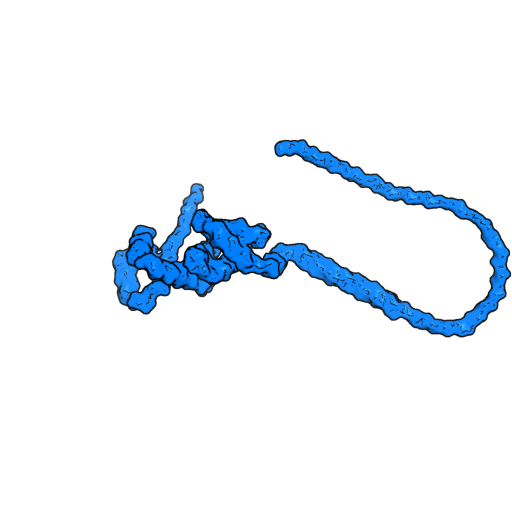204 ARG A O 1
ATOM 1495 N N . THR A 1 205 ? 38.750 16.159 -50.246 1.00 53.62 205 THR A N 1
ATOM 1496 C CA . THR A 1 205 ? 37.738 16.022 -49.203 1.00 53.62 205 THR A CA 1
ATOM 1497 C C . THR A 1 205 ? 36.694 17.128 -49.375 1.00 53.62 205 THR A C 1
ATOM 1499 O O . THR A 1 205 ? 37.035 18.309 -49.310 1.00 53.62 205 THR A O 1
ATOM 1502 N N . ARG A 1 206 ? 35.422 16.770 -49.561 1.00 50.88 206 ARG A N 1
ATOM 1503 C CA . ARG A 1 206 ? 34.283 17.657 -49.284 1.00 50.88 206 ARG A CA 1
ATOM 1504 C C . ARG A 1 206 ? 33.378 16.949 -48.285 1.00 50.88 206 ARG A C 1
ATOM 1506 O O . ARG A 1 206 ? 32.634 16.049 -48.655 1.00 50.88 206 ARG A O 1
ATOM 1513 N N . SER A 1 207 ? 33.472 17.362 -47.027 1.00 60.44 207 SER A N 1
ATOM 1514 C CA . SER A 1 207 ? 32.471 17.060 -46.006 1.00 60.44 207 SER A CA 1
ATOM 1515 C C . SER A 1 207 ? 31.410 18.170 -46.022 1.00 60.44 207 SER A C 1
ATOM 1517 O O . SER A 1 207 ? 31.779 19.342 -46.125 1.00 60.44 207 SER A O 1
ATOM 1519 N N . PRO A 1 208 ? 30.113 17.839 -45.941 1.00 63.34 208 PRO A N 1
ATOM 1520 C CA . PRO A 1 208 ? 29.033 18.817 -45.987 1.00 63.34 208 PRO A CA 1
ATOM 1521 C C . PRO A 1 208 ? 28.848 19.542 -44.646 1.00 63.34 208 PRO A C 1
ATOM 1523 O O . PRO A 1 208 ? 28.815 18.927 -43.579 1.00 63.34 208 PRO A O 1
ATOM 1526 N N . CYS A 1 209 ? 28.673 20.862 -44.722 1.00 57.03 209 CYS A N 1
ATOM 1527 C CA . CYS A 1 209 ? 28.192 21.710 -43.638 1.00 57.03 209 CYS A CA 1
ATOM 1528 C C . CYS A 1 209 ? 26.793 21.254 -43.204 1.00 57.03 209 CYS A C 1
ATOM 1530 O O . CYS A 1 209 ? 25.855 21.295 -43.998 1.00 57.03 209 CYS A O 1
ATOM 1532 N N . ARG A 1 210 ? 26.633 20.860 -41.936 1.00 60.72 210 ARG A N 1
ATOM 1533 C CA . ARG A 1 210 ? 25.316 20.712 -41.309 1.00 60.72 210 ARG A CA 1
ATOM 1534 C C . ARG A 1 210 ? 25.096 21.890 -40.368 1.00 60.72 210 ARG A C 1
ATOM 1536 O O . ARG A 1 210 ? 25.732 21.999 -39.324 1.00 60.72 210 ARG A O 1
ATOM 1543 N N . SER A 1 211 ? 24.220 22.783 -40.804 1.00 60.66 211 SER A N 1
ATOM 1544 C CA . SER A 1 211 ? 23.647 23.890 -40.051 1.00 60.66 211 SER A CA 1
ATOM 1545 C C . SER A 1 211 ? 22.936 23.387 -38.790 1.00 60.66 211 SER A C 1
ATOM 1547 O O . SER A 1 211 ? 22.216 22.388 -38.807 1.00 60.66 211 SER A O 1
ATOM 1549 N N . ARG A 1 212 ? 23.142 24.101 -37.683 1.00 62.16 212 ARG A N 1
ATOM 1550 C CA . ARG A 1 212 ? 22.424 23.931 -36.417 1.00 62.16 212 ARG A CA 1
ATOM 1551 C C . ARG A 1 212 ? 21.516 25.159 -36.256 1.00 62.16 212 ARG A C 1
ATOM 1553 O O . ARG A 1 212 ? 22.058 26.257 -36.158 1.00 62.16 212 ARG A O 1
ATOM 1560 N N . PRO A 1 213 ? 20.180 25.030 -36.266 1.00 66.12 213 PRO A N 1
ATOM 1561 C CA . PRO A 1 213 ? 19.306 26.141 -35.914 1.00 66.12 213 PRO A CA 1
ATOM 1562 C C . PRO A 1 213 ? 19.275 26.321 -34.391 1.00 66.12 213 PRO A C 1
ATOM 1564 O O . PRO A 1 213 ? 18.991 25.383 -33.644 1.00 66.12 213 PRO A O 1
ATOM 1567 N N . SER A 1 214 ? 19.573 27.541 -33.945 1.00 64.50 214 SER A N 1
ATOM 1568 C CA . SER A 1 214 ? 19.270 28.025 -32.600 1.00 64.50 214 SER A CA 1
ATOM 1569 C C . SER A 1 214 ? 17.758 28.166 -32.461 1.00 64.50 214 SER A C 1
ATOM 1571 O O . SER A 1 214 ? 17.147 28.998 -33.128 1.00 64.50 214 SER A O 1
ATOM 1573 N N . ALA A 1 215 ? 17.154 27.345 -31.606 1.00 66.06 215 ALA A N 1
ATOM 1574 C CA . ALA A 1 215 ? 15.772 27.528 -31.203 1.00 66.06 215 ALA A CA 1
ATOM 1575 C C . ALA A 1 215 ? 15.692 28.625 -30.134 1.00 66.06 215 ALA A C 1
ATOM 1577 O O . ALA A 1 215 ? 16.291 28.544 -29.062 1.00 66.06 215 ALA A O 1
ATOM 1578 N N . VAL A 1 216 ? 14.952 29.652 -30.528 1.00 66.56 216 VAL A N 1
ATOM 1579 C CA . VAL A 1 216 ? 14.316 30.731 -29.779 1.00 66.56 216 VAL A CA 1
ATOM 1580 C C . VAL A 1 216 ? 13.855 30.304 -28.380 1.00 66.56 216 VAL A C 1
ATOM 1582 O O . VAL A 1 216 ? 13.150 29.313 -28.203 1.00 66.56 216 VAL A O 1
ATOM 1585 N N . ARG A 1 217 ? 14.236 31.119 -27.396 1.00 60.19 217 ARG A N 1
ATOM 1586 C CA . ARG A 1 217 ? 13.688 31.168 -26.040 1.00 60.19 217 ARG A CA 1
ATOM 1587 C C . ARG A 1 217 ? 12.509 32.144 -26.082 1.00 60.19 217 ARG A C 1
ATOM 1589 O O . ARG A 1 217 ? 12.710 33.296 -26.456 1.00 60.19 217 ARG A O 1
ATOM 1596 N N . GLY A 1 218 ? 11.310 31.695 -25.738 1.00 66.75 218 GLY A N 1
ATOM 1597 C CA . GLY A 1 218 ? 10.131 32.549 -25.621 1.00 66.75 218 GLY A CA 1
ATOM 1598 C C . GLY A 1 218 ? 9.148 31.955 -24.619 1.00 66.75 218 GLY A C 1
ATOM 1599 O O . GLY A 1 218 ? 8.893 30.753 -24.687 1.00 66.75 218 GLY A O 1
ATOM 1600 N N . GLY A 1 219 ? 8.635 32.805 -23.724 1.00 58.03 219 GLY A N 1
ATOM 1601 C CA . GLY A 1 219 ? 7.607 32.492 -22.726 1.00 58.03 219 GLY A CA 1
ATOM 1602 C C . GLY A 1 219 ? 8.146 32.403 -21.315 1.00 58.03 219 GLY A C 1
ATOM 1603 O O . GLY A 1 219 ? 8.514 31.277 -20.922 1.00 58.03 219 GLY A O 1
#

pLDDT: mean 74.68, std 17.84, range [30.25, 96.31]